Protein AF-A0AAX2EP11-F1 (afdb_monomer_lite)

Organism: NCBI:txid283686

Structure (mmCIF, N/CA/C/O backbone):
data_AF-A0AAX2EP11-F1
#
_entry.id   AF-A0AAX2EP11-F1
#
loop_
_atom_site.group_PDB
_atom_site.id
_atom_site.type_symbol
_atom_site.label_atom_id
_atom_site.label_alt_id
_atom_site.label_comp_id
_atom_site.label_asym_id
_atom_site.label_entity_id
_atom_site.label_seq_id
_atom_site.pdbx_PDB_ins_code
_atom_site.Cartn_x
_atom_site.Cartn_y
_atom_site.Cartn_z
_atom_site.occupancy
_atom_site.B_iso_or_equiv
_atom_site.auth_seq_id
_atom_site.auth_comp_id
_atom_site.auth_asym_id
_atom_site.auth_atom_id
_atom_site.pdbx_PDB_model_num
ATOM 1 N N . MET A 1 1 ? -59.972 -25.513 29.561 1.00 46.81 1 MET A N 1
ATOM 2 C CA . MET A 1 1 ? -58.838 -25.590 30.517 1.00 46.81 1 MET A CA 1
ATOM 3 C C . MET A 1 1 ? -57.502 -25.750 29.786 1.00 46.81 1 MET A C 1
ATOM 5 O O . MET A 1 1 ? -56.608 -24.961 30.046 1.00 46.81 1 MET A O 1
ATOM 9 N N . LEU A 1 2 ? -57.385 -26.674 28.819 1.00 49.28 2 LEU A N 1
ATOM 10 C CA . LEU A 1 2 ? -56.208 -26.805 27.936 1.00 49.28 2 LEU A CA 1
ATOM 11 C C . LEU A 1 2 ? -55.901 -25.549 27.092 1.00 49.28 2 LEU A C 1
ATOM 13 O O . LEU A 1 2 ? -54.733 -25.189 26.973 1.00 49.28 2 LEU A O 1
ATOM 17 N N . ASP A 1 3 ? -56.916 -24.843 26.581 1.00 51.91 3 ASP A N 1
ATOM 18 C CA . ASP A 1 3 ? -56.703 -23.613 25.793 1.00 51.91 3 ASP A CA 1
ATOM 19 C C . ASP A 1 3 ? -56.215 -22.427 26.638 1.00 51.91 3 ASP A C 1
ATOM 21 O O . ASP A 1 3 ? -55.330 -21.697 26.210 1.00 51.91 3 ASP A O 1
ATOM 25 N N . LEU A 1 4 ? -56.680 -22.314 27.889 1.00 48.66 4 LEU A N 1
ATOM 26 C CA . LEU A 1 4 ? -56.225 -21.291 28.843 1.00 48.66 4 LEU A CA 1
ATOM 27 C C . LEU A 1 4 ? -54.753 -21.501 29.255 1.00 48.66 4 LEU A C 1
ATOM 29 O O . LEU A 1 4 ? -54.005 -20.552 29.479 1.00 48.66 4 LEU A O 1
ATOM 33 N N . ILE A 1 5 ? -54.324 -22.767 29.347 1.00 53.28 5 ILE A N 1
ATOM 34 C CA . ILE A 1 5 ? -52.928 -23.143 29.615 1.00 53.28 5 ILE A CA 1
ATOM 35 C C . ILE A 1 5 ? -52.060 -22.866 28.377 1.00 53.28 5 ILE A C 1
ATOM 37 O O . ILE A 1 5 ? -50.948 -22.356 28.515 1.00 53.28 5 ILE A O 1
ATOM 41 N N . LYS A 1 6 ? -52.574 -23.130 27.166 1.00 54.91 6 LYS A N 1
ATOM 42 C CA . LYS A 1 6 ? -51.906 -22.794 25.898 1.00 54.91 6 LYS A CA 1
ATOM 43 C C . LYS A 1 6 ? -51.732 -21.285 25.718 1.00 54.91 6 LYS A C 1
ATOM 45 O O . LYS A 1 6 ? -50.615 -20.858 25.445 1.00 54.91 6 LYS A O 1
ATOM 50 N N . GLU A 1 7 ? -52.769 -20.478 25.927 1.00 60.00 7 GLU A N 1
ATOM 51 C CA . GLU A 1 7 ? -52.691 -19.011 25.829 1.00 60.00 7 GLU A CA 1
ATOM 52 C C . GLU A 1 7 ? -51.695 -18.419 26.832 1.00 60.00 7 GLU A C 1
ATOM 54 O O . GLU A 1 7 ? -50.848 -17.609 26.451 1.00 60.00 7 GLU A O 1
ATOM 59 N N . ASN A 1 8 ? -51.699 -18.901 28.079 1.00 71.00 8 ASN A N 1
ATOM 60 C CA . ASN A 1 8 ? -50.708 -18.498 29.078 1.00 71.00 8 ASN A CA 1
ATOM 61 C C . ASN A 1 8 ? -49.285 -18.933 28.697 1.00 71.00 8 ASN A C 1
ATOM 63 O O . ASN A 1 8 ? -48.340 -18.172 28.895 1.00 71.00 8 ASN A O 1
ATOM 67 N N . SER A 1 9 ? -49.109 -20.117 28.103 1.00 76.38 9 SER A N 1
ATOM 68 C CA . SER A 1 9 ? -47.791 -20.582 27.646 1.00 76.38 9 SER A CA 1
ATOM 69 C C . SER A 1 9 ? -47.242 -19.759 26.473 1.00 76.38 9 SER A C 1
ATOM 71 O O . SER A 1 9 ? -46.047 -19.456 26.436 1.00 76.38 9 SER A O 1
ATOM 73 N N . VAL A 1 10 ? -48.110 -19.330 25.549 1.00 79.19 10 VAL A N 1
ATOM 74 C CA . VAL A 1 10 ? -47.748 -18.453 24.426 1.00 79.19 10 VAL A CA 1
ATOM 75 C C . VAL A 1 10 ? -47.396 -17.058 24.941 1.00 79.19 10 VAL A C 1
ATOM 77 O O . VAL A 1 10 ? -46.357 -16.520 24.563 1.00 79.19 10 VAL A O 1
ATOM 80 N N . LEU A 1 11 ? -48.191 -16.499 25.859 1.00 82.19 11 LEU A N 1
ATOM 81 C CA . LEU A 1 11 ? -47.928 -15.196 26.474 1.00 82.19 11 LEU A CA 1
ATOM 82 C C . LEU A 1 11 ? -46.585 -15.180 27.220 1.00 82.19 11 LEU A C 1
ATOM 84 O O . LEU A 1 11 ? -45.774 -14.276 27.015 1.00 82.19 11 LEU A O 1
ATOM 88 N N . VAL A 1 12 ? -46.315 -16.205 28.036 1.00 85.94 12 VAL A N 1
ATOM 89 C CA . VAL A 1 12 ? -45.039 -16.356 28.752 1.00 85.94 12 VAL A CA 1
ATOM 90 C C . VAL A 1 12 ? -43.879 -16.457 27.763 1.00 85.94 12 VAL A C 1
ATOM 92 O O . VAL A 1 12 ? -42.882 -15.764 27.933 1.00 85.94 12 VAL A O 1
ATOM 95 N N . SER A 1 13 ? -44.028 -17.234 26.686 1.00 86.31 13 SER A N 1
ATOM 96 C CA . SER A 1 13 ? -42.990 -17.380 25.656 1.00 86.31 13 SER A CA 1
ATOM 97 C C . SER A 1 13 ? -42.673 -16.057 24.950 1.00 86.31 13 SER A C 1
ATOM 99 O O . SER A 1 13 ? -41.503 -15.726 24.751 1.00 86.31 13 SER A O 1
ATOM 101 N N . VAL A 1 14 ? -43.697 -15.266 24.611 1.00 87.31 14 VAL A N 1
ATOM 102 C CA . VAL A 1 14 ? -43.529 -13.940 23.994 1.00 87.31 14 VAL A CA 1
ATOM 103 C C . VAL A 1 14 ? -42.846 -12.970 24.960 1.00 87.31 14 VAL A C 1
ATOM 105 O O . VAL A 1 14 ? -41.905 -12.279 24.569 1.00 87.31 14 VAL A O 1
ATOM 108 N N . ILE A 1 15 ? -43.251 -12.946 26.232 1.00 89.19 15 ILE A N 1
ATOM 109 C CA . ILE A 1 15 ? -42.616 -12.106 27.258 1.00 89.19 15 ILE A CA 1
ATOM 110 C C . ILE A 1 15 ? -41.152 -12.519 27.460 1.00 89.19 15 ILE A C 1
ATOM 112 O O . ILE A 1 15 ? -40.275 -11.656 27.473 1.00 89.19 15 ILE A O 1
ATOM 116 N N . SER A 1 16 ? -40.854 -13.818 27.545 1.00 89.19 16 SER A N 1
ATOM 117 C CA . SER A 1 16 ? -39.482 -14.327 27.650 1.00 89.19 16 SER A CA 1
ATOM 118 C C . SER A 1 16 ? -38.628 -13.942 26.442 1.00 89.19 16 SER A C 1
ATOM 120 O O . SER A 1 16 ? -37.477 -13.547 26.622 1.00 89.19 16 SER A O 1
ATOM 122 N N . LEU A 1 17 ? -39.180 -13.981 25.225 1.00 92.69 17 LEU A N 1
ATOM 123 C CA . LEU A 1 17 ? -38.486 -13.529 24.017 1.00 92.69 17 LEU A CA 1
ATOM 124 C C . LEU A 1 17 ? -38.204 -12.018 24.053 1.00 92.69 17 LEU A C 1
ATOM 126 O O . LEU A 1 17 ? -37.098 -11.587 23.719 1.00 92.69 17 LEU A O 1
ATOM 130 N N . CYS A 1 18 ? -39.167 -11.209 24.499 1.00 90.56 18 CYS A N 1
ATOM 131 C CA . CYS A 1 18 ? -38.992 -9.767 24.690 1.00 90.56 18 CYS A CA 1
ATOM 132 C C . CYS A 1 18 ? -37.908 -9.455 25.736 1.00 90.56 18 CYS A C 1
ATOM 134 O O . CYS A 1 18 ? -37.051 -8.602 25.512 1.00 90.56 18 CYS A O 1
ATOM 136 N N . VAL A 1 19 ? -37.886 -10.180 26.857 1.00 91.12 19 VAL A N 1
ATOM 137 C CA . VAL A 1 19 ? -36.847 -10.027 27.887 1.00 91.12 19 VAL A CA 1
ATOM 138 C C . VAL A 1 19 ? -35.484 -10.465 27.350 1.00 91.12 19 VAL A C 1
ATOM 140 O O . VAL A 1 19 ? -34.509 -9.733 27.500 1.00 91.12 19 VAL A O 1
ATOM 143 N N . ALA A 1 20 ? -35.399 -11.608 26.666 1.00 91.31 20 ALA A N 1
ATOM 144 C CA . ALA A 1 20 ? -34.153 -12.102 26.085 1.00 91.31 20 ALA A CA 1
ATOM 145 C C . ALA A 1 20 ? -33.584 -11.141 25.030 1.00 91.31 20 ALA A C 1
ATOM 147 O O . ALA A 1 20 ? -32.383 -10.867 25.021 1.00 91.31 20 ALA A O 1
ATOM 148 N N . THR A 1 21 ? -34.437 -10.577 24.170 1.00 91.19 21 THR A N 1
ATOM 149 C CA . THR A 1 21 ? -34.022 -9.578 23.175 1.00 91.19 21 THR A CA 1
ATOM 150 C C . THR A 1 21 ? -33.556 -8.285 23.840 1.00 91.19 21 THR A C 1
ATOM 152 O O . THR A 1 21 ? -32.481 -7.790 23.495 1.00 91.19 21 THR A O 1
ATOM 155 N N . LEU A 1 22 ? -34.272 -7.770 24.846 1.00 90.81 22 LEU A N 1
ATOM 156 C CA . LEU A 1 22 ? -33.834 -6.606 25.625 1.00 90.81 22 LEU A CA 1
ATOM 157 C C . LEU A 1 22 ? -32.489 -6.858 26.318 1.00 90.81 22 LEU A C 1
ATOM 159 O O . LEU A 1 22 ? -31.561 -6.066 26.132 1.00 90.81 22 LEU A O 1
ATOM 163 N N . SER A 1 23 ? -32.334 -7.980 27.022 1.00 88.25 23 SER A N 1
ATOM 164 C CA . SER A 1 23 ? -31.076 -8.364 27.675 1.00 88.25 23 SER A CA 1
ATOM 165 C C . SER A 1 23 ? -29.930 -8.506 26.677 1.00 88.25 23 SER A C 1
ATOM 167 O O . SER A 1 23 ? -28.836 -8.012 26.935 1.00 88.25 23 SER A O 1
ATOM 169 N N . LEU A 1 24 ? -30.166 -9.086 25.496 1.00 89.56 24 LEU A N 1
ATOM 170 C CA . LEU A 1 24 ? -29.164 -9.153 24.431 1.00 89.56 24 LEU A CA 1
ATOM 171 C C . LEU A 1 24 ? -28.745 -7.749 23.970 1.00 89.56 24 LEU A C 1
ATOM 173 O O . LEU A 1 24 ? -27.555 -7.490 23.789 1.00 89.56 24 LEU A O 1
ATOM 177 N N . THR A 1 25 ? -29.695 -6.828 23.777 1.00 85.12 25 THR A N 1
ATOM 178 C CA . THR A 1 25 ? -29.362 -5.454 23.361 1.00 85.12 25 THR A CA 1
ATOM 179 C C . THR A 1 25 ? -28.597 -4.682 24.434 1.00 85.12 25 THR A C 1
ATOM 181 O O . THR A 1 25 ? -27.662 -3.952 24.097 1.00 85.12 25 THR A O 1
ATOM 184 N N . LEU A 1 26 ? -28.951 -4.855 25.710 1.00 82.94 26 LEU A N 1
ATOM 185 C CA . LEU A 1 26 ? -28.251 -4.246 26.839 1.00 82.94 26 LEU A CA 1
ATOM 186 C C . LEU A 1 26 ? -26.848 -4.833 26.987 1.00 82.94 26 LEU A C 1
ATOM 188 O O . LEU A 1 26 ? -25.890 -4.069 27.007 1.00 82.94 26 LEU A O 1
ATOM 192 N N . ASN A 1 27 ? -26.702 -6.159 26.950 1.00 80.75 27 ASN A N 1
ATOM 193 C CA . ASN A 1 27 ? -25.400 -6.825 26.995 1.00 80.75 27 ASN A CA 1
ATOM 194 C C . ASN A 1 27 ? -24.494 -6.383 25.844 1.00 80.75 27 AS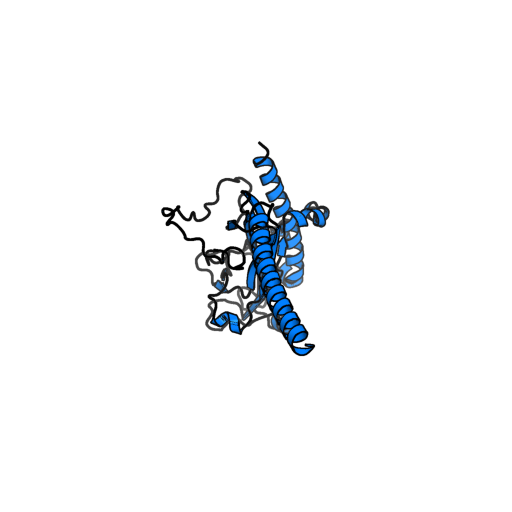N A C 1
ATOM 196 O O . ASN A 1 27 ? -23.329 -6.070 26.072 1.00 80.75 27 ASN A O 1
ATOM 200 N N . LYS A 1 28 ? -25.028 -6.260 24.621 1.00 78.69 28 LYS A N 1
ATOM 201 C CA . LYS A 1 28 ? -24.276 -5.719 23.476 1.00 78.69 28 LYS A CA 1
ATOM 202 C C . LYS A 1 28 ? -23.803 -4.285 23.726 1.00 78.69 28 LYS A C 1
ATOM 204 O O . LYS A 1 28 ? -22.668 -3.958 23.394 1.00 78.69 28 LYS A O 1
ATOM 209 N N . LYS A 1 29 ? -24.643 -3.419 24.304 1.00 76.62 29 LYS A N 1
ATOM 210 C CA . LYS A 1 29 ? -24.260 -2.033 24.633 1.00 76.62 29 LYS A CA 1
ATOM 211 C C . LYS A 1 29 ? -23.217 -1.975 25.746 1.00 76.62 29 LYS A C 1
ATOM 213 O O . LYS A 1 29 ? -22.232 -1.260 25.595 1.00 76.62 29 LYS A O 1
ATOM 218 N N . THR A 1 30 ? -23.410 -2.728 26.825 1.00 76.12 30 THR A N 1
ATOM 219 C CA . THR A 1 30 ? -22.480 -2.773 27.958 1.00 76.12 30 THR A CA 1
ATOM 220 C C . THR A 1 30 ? -21.130 -3.323 27.522 1.00 76.12 30 THR A C 1
ATOM 222 O O . THR A 1 30 ? -20.127 -2.667 27.763 1.00 76.12 30 THR A O 1
ATOM 225 N N . SER A 1 31 ? -21.109 -4.434 26.778 1.00 72.88 31 SER A N 1
ATOM 226 C CA . SER A 1 31 ? -19.890 -5.028 26.212 1.00 72.88 31 SER A CA 1
ATOM 227 C C . SER A 1 31 ? -19.117 -4.039 25.329 1.00 72.88 31 SER A C 1
ATOM 229 O O . SER A 1 31 ? -17.896 -3.917 25.443 1.00 72.88 31 SER A O 1
ATOM 231 N N . ARG A 1 32 ? -19.823 -3.255 24.502 1.00 70.75 32 ARG A N 1
ATOM 232 C CA . ARG A 1 32 ? -19.208 -2.176 23.713 1.00 70.75 32 ARG A CA 1
ATOM 233 C C . ARG A 1 32 ? -18.611 -1.089 24.599 1.00 70.75 32 ARG A C 1
ATOM 235 O O . ARG A 1 32 ? -17.474 -0.696 24.373 1.00 70.75 32 ARG A O 1
ATOM 242 N N . MET A 1 33 ? -19.335 -0.626 25.617 1.00 73.00 33 MET A N 1
ATOM 243 C CA . MET A 1 33 ? -18.806 0.397 26.523 1.00 73.00 33 MET A CA 1
ATOM 244 C C . MET A 1 33 ? -17.594 -0.100 27.311 1.00 73.00 33 MET A C 1
ATOM 246 O O . MET A 1 33 ? -16.607 0.619 27.413 1.00 73.00 33 MET A O 1
ATOM 250 N N . THR A 1 34 ? -17.630 -1.338 27.809 1.00 74.50 34 THR A N 1
ATOM 251 C CA . THR A 1 34 ? -16.492 -1.947 28.508 1.00 74.50 34 THR A CA 1
ATOM 252 C C . THR A 1 34 ? -15.291 -2.123 27.589 1.00 74.50 34 THR A C 1
ATOM 254 O O . THR A 1 34 ? -14.164 -1.958 28.044 1.00 74.50 34 THR A O 1
ATOM 257 N N . SER A 1 35 ? -15.509 -2.380 26.292 1.00 73.69 35 SER A N 1
ATOM 258 C CA . SER A 1 35 ? -14.409 -2.498 25.331 1.00 73.69 35 SER A CA 1
ATOM 259 C C . SER A 1 35 ? -13.590 -1.207 25.218 1.00 73.69 35 SER A C 1
ATOM 261 O O . SER A 1 35 ? -12.376 -1.285 25.080 1.00 73.69 35 SER A O 1
ATOM 263 N N . TYR A 1 36 ? -14.182 -0.018 25.387 1.00 72.06 36 TYR A N 1
ATOM 264 C CA . TYR A 1 36 ? -13.426 1.246 25.330 1.00 72.06 36 TYR A CA 1
ATOM 265 C C . TYR A 1 36 ? -12.415 1.431 26.463 1.00 72.06 36 TYR A C 1
ATOM 267 O O . TYR A 1 36 ? -11.493 2.229 26.320 1.00 72.06 36 TYR A O 1
ATOM 275 N N . ASN A 1 37 ? -12.576 0.689 27.560 1.00 76.12 37 ASN A N 1
ATOM 276 C CA . ASN A 1 37 ? -11.637 0.679 28.680 1.00 76.12 37 ASN A CA 1
ATOM 277 C C . ASN A 1 37 ? -10.559 -0.406 28.534 1.00 76.12 37 ASN A C 1
ATOM 279 O O . ASN A 1 37 ? -9.693 -0.528 29.395 1.00 76.12 37 ASN A O 1
ATOM 283 N N . SER A 1 38 ? -10.624 -1.213 27.473 1.00 79.88 38 SER A N 1
ATOM 284 C CA . SER A 1 38 ? -9.593 -2.189 27.132 1.00 79.88 38 SER A CA 1
ATOM 285 C C . SER A 1 38 ? -8.677 -1.645 26.042 1.00 79.88 38 SER A C 1
ATOM 287 O O . SER A 1 38 ? -9.106 -0.848 25.205 1.00 79.88 38 SER A O 1
ATOM 289 N N . ARG A 1 39 ? -7.419 -2.096 26.055 1.00 83.06 39 ARG A N 1
ATOM 290 C CA . ARG A 1 39 ? -6.442 -1.765 25.017 1.00 83.06 39 ARG A CA 1
ATOM 291 C C . ARG A 1 39 ? -6.973 -2.189 23.648 1.00 83.06 39 ARG A C 1
ATOM 293 O O . ARG A 1 39 ? -7.382 -3.336 23.481 1.00 83.06 39 ARG A O 1
ATOM 300 N N . GLY A 1 40 ? -6.952 -1.268 22.691 1.00 80.06 40 GLY A N 1
ATOM 301 C CA . GLY A 1 40 ? -7.485 -1.488 21.353 1.00 80.06 40 GLY A CA 1
ATOM 302 C C . GLY A 1 40 ? -6.755 -2.587 20.578 1.00 80.06 40 GLY A C 1
ATOM 303 O O . GLY A 1 40 ? -5.562 -2.817 20.768 1.00 80.06 40 GLY A O 1
ATOM 304 N N . ASN A 1 41 ? -7.486 -3.248 19.682 1.00 83.62 41 ASN A N 1
ATOM 305 C CA . ASN A 1 41 ? -6.959 -4.159 18.671 1.00 83.62 41 ASN A CA 1
ATOM 306 C C . ASN A 1 41 ? -7.645 -3.860 17.334 1.00 83.62 41 ASN A C 1
ATOM 308 O O . ASN A 1 41 ? -8.869 -3.703 17.290 1.00 83.62 41 ASN A O 1
ATOM 312 N N . TYR A 1 42 ? -6.874 -3.797 16.253 1.00 84.94 42 TYR A N 1
ATOM 313 C CA . TYR A 1 42 ? -7.321 -3.275 14.966 1.00 84.94 42 TYR A CA 1
ATOM 314 C C . TYR A 1 42 ? -6.907 -4.187 13.820 1.00 84.94 42 TYR A C 1
ATOM 316 O O . TYR A 1 42 ? -5.880 -4.856 13.880 1.00 84.94 42 TYR A O 1
ATOM 324 N N . ILE A 1 43 ? -7.686 -4.152 12.744 1.00 84.88 43 ILE A N 1
ATOM 325 C CA . ILE A 1 43 ? -7.277 -4.653 11.435 1.00 84.88 43 ILE A CA 1
ATOM 326 C C . ILE A 1 43 ? -7.264 -3.470 10.478 1.00 84.88 43 ILE A C 1
ATOM 328 O O . ILE A 1 43 ? -8.280 -2.790 10.319 1.00 84.88 43 ILE A O 1
ATOM 332 N N . VAL A 1 44 ? -6.127 -3.253 9.822 1.00 84.75 44 VAL A N 1
ATOM 333 C CA . VAL A 1 44 ? -5.996 -2.304 8.716 1.00 84.75 44 VAL A CA 1
ATOM 334 C C . VAL A 1 44 ? -5.904 -3.083 7.411 1.00 84.75 44 VAL A C 1
ATOM 336 O O . VAL A 1 44 ? -5.131 -4.033 7.316 1.00 84.75 44 VAL A O 1
ATOM 339 N N . TYR A 1 45 ? -6.693 -2.708 6.407 1.00 82.38 45 TYR A N 1
ATOM 340 C CA . TYR A 1 45 ? -6.666 -3.374 5.104 1.00 82.38 45 TYR A CA 1
ATOM 341 C C . TYR A 1 45 ? -7.140 -2.466 3.971 1.00 82.38 45 TYR A C 1
ATOM 343 O O . TYR A 1 45 ? -7.869 -1.495 4.182 1.00 82.38 45 TYR A O 1
ATOM 351 N N . PHE A 1 46 ? -6.753 -2.819 2.746 1.00 82.25 46 PHE A N 1
ATOM 352 C CA . PHE A 1 46 ? -7.256 -2.193 1.529 1.00 82.25 46 PHE A CA 1
ATOM 353 C C . PHE A 1 46 ? -8.450 -2.970 0.976 1.00 82.25 46 PHE A C 1
ATOM 355 O O . PHE A 1 46 ? -8.408 -4.194 0.867 1.00 82.25 46 PHE A O 1
ATOM 362 N N . SER A 1 47 ? -9.507 -2.264 0.578 1.00 81.75 47 SER A N 1
ATOM 363 C CA . SER A 1 47 ? -10.636 -2.852 -0.143 1.00 81.75 47 SER A CA 1
ATOM 364 C C . SER A 1 47 ? -10.825 -2.174 -1.496 1.00 81.75 47 SER A C 1
ATOM 366 O O . SER A 1 47 ? -10.796 -0.947 -1.606 1.00 81.75 47 SER A O 1
ATOM 368 N N . LYS A 1 48 ? -11.013 -2.970 -2.551 1.00 81.06 48 LYS A N 1
ATOM 369 C CA . LYS A 1 48 ? -11.276 -2.447 -3.894 1.00 81.06 48 LYS A CA 1
ATOM 370 C C . LYS A 1 48 ? -12.650 -1.782 -3.933 1.00 81.06 48 LYS A C 1
ATOM 372 O O . LYS A 1 48 ? -13.653 -2.353 -3.500 1.00 81.06 48 LYS A O 1
ATOM 377 N N . ILE A 1 49 ? -12.725 -0.581 -4.495 1.00 75.25 49 ILE A N 1
ATOM 378 C CA . ILE A 1 49 ? -13.983 0.148 -4.639 1.00 75.25 49 ILE A CA 1
ATOM 379 C C . ILE A 1 49 ? -14.818 -0.531 -5.730 1.00 75.25 49 ILE A C 1
ATOM 381 O O . ILE A 1 49 ? -14.494 -0.473 -6.918 1.00 75.25 49 ILE A O 1
ATOM 385 N N . SER A 1 50 ? -15.925 -1.157 -5.327 1.00 68.75 50 SER A N 1
ATOM 386 C CA . SER A 1 50 ? -16.902 -1.750 -6.250 1.00 68.75 50 SER A CA 1
ATOM 387 C C . SER A 1 50 ? -17.486 -0.699 -7.204 1.00 68.75 50 SER A C 1
ATOM 389 O O . SER A 1 50 ? -17.759 0.424 -6.771 1.00 68.75 50 SER A O 1
ATOM 391 N N . GLY A 1 51 ? -17.761 -1.078 -8.459 1.00 63.25 51 GLY A N 1
ATOM 392 C CA . GLY A 1 51 ? -18.212 -0.164 -9.520 1.00 63.25 51 GLY A CA 1
ATOM 393 C C . GLY A 1 51 ? -19.424 0.702 -9.153 1.00 63.25 51 GLY A C 1
ATOM 394 O O . GLY A 1 51 ? -19.404 1.899 -9.405 1.00 63.25 51 GLY A O 1
ATOM 395 N N . LEU A 1 52 ? -20.427 0.145 -8.465 1.00 59.62 52 LEU A N 1
ATOM 396 C CA . LEU A 1 52 ? -21.603 0.905 -8.013 1.00 59.62 52 LEU A CA 1
ATOM 397 C C . LEU A 1 52 ? -21.269 1.913 -6.900 1.00 59.62 52 LEU A C 1
ATOM 399 O O . LEU A 1 52 ? -21.779 3.028 -6.908 1.00 59.62 52 LEU A O 1
ATOM 403 N N . LYS A 1 53 ? -20.367 1.570 -5.968 1.00 56.81 53 LYS A N 1
ATOM 404 C CA . LYS A 1 53 ? -19.939 2.489 -4.893 1.00 56.81 53 LYS A CA 1
ATOM 405 C C . LYS A 1 53 ? -19.106 3.667 -5.407 1.00 56.81 53 LYS A C 1
ATOM 407 O O . LYS A 1 53 ? -19.113 4.703 -4.749 1.00 56.81 53 LYS A O 1
ATOM 412 N N . LYS A 1 54 ? -18.437 3.553 -6.565 1.00 58.22 54 LYS A N 1
ATOM 413 C CA . LYS A 1 54 ? -17.703 4.680 -7.177 1.00 58.22 54 LYS A CA 1
ATOM 414 C C . LYS A 1 54 ? -18.598 5.888 -7.459 1.00 58.22 54 LYS A C 1
ATOM 416 O O . LYS A 1 54 ? -18.125 7.008 -7.358 1.00 58.22 54 LYS A O 1
ATOM 421 N N . PHE A 1 55 ? -19.878 5.667 -7.760 1.00 51.72 55 PHE A N 1
ATOM 422 C CA . PHE A 1 55 ? -20.819 6.748 -8.068 1.00 51.72 55 PHE A CA 1
ATOM 423 C C . PHE A 1 55 ? -21.382 7.454 -6.827 1.00 51.72 55 PHE A C 1
ATOM 425 O O . PHE A 1 55 ? -21.760 8.617 -6.909 1.00 51.72 55 PHE A O 1
ATOM 432 N N . PHE A 1 56 ? -21.444 6.770 -5.679 1.00 48.25 56 PHE A N 1
ATOM 433 C CA . PHE A 1 56 ? -22.110 7.279 -4.468 1.00 48.25 56 PHE A CA 1
ATOM 434 C C . PHE A 1 56 ? -21.155 7.708 -3.357 1.00 48.25 56 PHE A C 1
ATOM 436 O O . PHE A 1 56 ? -21.588 8.247 -2.341 1.00 48.25 56 PHE A O 1
ATOM 443 N N . THR A 1 57 ? -19.860 7.452 -3.512 1.00 52.06 57 THR A N 1
ATOM 444 C CA . THR A 1 57 ? -18.853 7.900 -2.552 1.00 52.06 57 THR A CA 1
ATOM 445 C C . THR A 1 57 ? -17.812 8.714 -3.286 1.00 52.06 57 THR A C 1
ATOM 447 O O . THR A 1 57 ? -17.289 8.227 -4.285 1.00 52.06 57 THR A O 1
ATOM 450 N N . SER A 1 58 ? -17.500 9.910 -2.775 1.00 48.00 58 SER A N 1
ATOM 451 C CA . SER A 1 58 ? -16.325 10.661 -3.216 1.00 48.00 58 SER A CA 1
ATOM 452 C C . SER A 1 58 ? -15.120 9.726 -3.186 1.00 48.00 58 SER A C 1
ATOM 454 O O . SER A 1 58 ? -14.976 8.937 -2.239 1.00 48.00 58 SER A O 1
ATOM 456 N N . SER A 1 59 ? -14.335 9.758 -4.260 1.00 49.47 59 SER A N 1
ATOM 457 C CA . SER A 1 59 ? -13.169 8.912 -4.456 1.00 49.47 59 SER A CA 1
ATOM 458 C C . SER A 1 59 ? -12.279 8.911 -3.216 1.00 49.47 59 SER A C 1
ATOM 460 O O . SER A 1 59 ? -12.220 9.868 -2.438 1.00 49.47 59 SER A O 1
ATOM 462 N N . GLY A 1 60 ? -11.644 7.759 -2.999 1.00 62.34 60 GLY A N 1
ATOM 463 C CA . GLY A 1 60 ? -10.557 7.648 -2.042 1.00 62.34 60 GLY A CA 1
ATOM 464 C C . GLY A 1 60 ? -9.390 8.542 -2.452 1.00 62.34 60 GLY A C 1
ATOM 465 O O . GLY A 1 60 ? -9.477 9.347 -3.376 1.00 62.34 60 GLY A O 1
ATOM 466 N N . PHE A 1 61 ? -8.287 8.403 -1.735 1.00 71.31 61 PHE A N 1
ATOM 467 C CA . PHE A 1 61 ? -7.052 9.119 -2.016 1.00 71.31 61 PHE A CA 1
ATOM 468 C C . PHE A 1 61 ? -6.657 9.093 -3.487 1.00 71.31 61 PHE A C 1
ATOM 470 O O . PHE A 1 61 ? -6.993 8.185 -4.246 1.00 71.31 61 PHE A O 1
ATOM 477 N N . SER A 1 62 ? -5.869 10.080 -3.862 1.00 81.50 62 SER A N 1
ATOM 478 C CA . SER A 1 62 ? -5.268 10.136 -5.177 1.00 81.50 62 SER A CA 1
ATOM 479 C C . SER A 1 62 ? -3.753 10.042 -5.057 1.00 81.50 62 SER A C 1
ATOM 481 O O . SER A 1 62 ? -3.198 10.190 -3.967 1.00 81.50 62 SER A O 1
ATOM 483 N N . VAL A 1 63 ? -3.072 9.723 -6.148 1.00 86.00 63 VAL A N 1
ATOM 484 C CA . VAL A 1 63 ? -1.618 9.570 -6.164 1.00 86.00 63 VAL A CA 1
ATOM 485 C C . VAL A 1 63 ? -1.007 10.346 -7.308 1.00 86.00 63 VAL A C 1
ATOM 487 O O . VAL A 1 63 ? -1.590 10.424 -8.385 1.00 86.00 63 VAL A O 1
ATOM 490 N N . LYS A 1 64 ? 0.177 10.907 -7.083 1.00 88.75 64 LYS A N 1
ATOM 491 C CA . LYS A 1 64 ? 0.920 11.650 -8.099 1.00 88.75 64 LYS A CA 1
ATOM 492 C C . LYS A 1 64 ? 1.848 10.749 -8.884 1.00 88.75 64 LYS A C 1
ATOM 494 O O . LYS A 1 64 ? 2.600 9.982 -8.291 1.00 88.75 64 LYS A O 1
ATOM 499 N N . ILE A 1 65 ? 1.838 10.880 -10.204 1.00 89.00 65 ILE A N 1
ATOM 500 C CA . ILE A 1 65 ? 2.725 10.120 -11.093 1.00 89.00 65 ILE A CA 1
ATOM 501 C C . ILE A 1 65 ? 4.194 10.554 -10.951 1.00 89.00 65 ILE A C 1
ATOM 503 O O . ILE A 1 65 ? 5.098 9.730 -11.077 1.00 89.00 65 ILE A O 1
ATOM 507 N N . TYR A 1 66 ? 4.443 11.830 -10.682 1.00 86.31 66 TYR A N 1
ATOM 508 C CA . TYR A 1 66 ? 5.771 12.419 -10.572 1.00 86.31 66 TYR A CA 1
ATOM 509 C C . TYR A 1 66 ? 5.919 13.177 -9.253 1.00 86.31 66 TYR A C 1
ATOM 511 O O . TYR A 1 66 ? 4.952 13.723 -8.714 1.00 86.31 66 TYR A O 1
ATOM 519 N N . ASN A 1 67 ? 7.156 13.285 -8.772 1.00 80.69 67 ASN A N 1
ATOM 520 C CA . ASN A 1 67 ? 7.509 14.063 -7.587 1.00 80.69 67 ASN A CA 1
ATOM 521 C C . ASN A 1 67 ? 7.516 15.573 -7.886 1.00 80.69 67 ASN A C 1
ATOM 523 O O . ASN A 1 67 ? 8.537 16.249 -7.846 1.00 80.69 67 ASN A O 1
ATOM 527 N N . SER A 1 68 ? 6.343 16.111 -8.234 1.00 79.81 68 SER A N 1
ATOM 528 C CA . SER A 1 68 ? 6.129 17.520 -8.567 1.00 79.81 68 SER A CA 1
ATOM 529 C C . SER A 1 68 ? 4.770 18.024 -8.076 1.00 79.81 68 SER A C 1
ATOM 531 O O . SER A 1 68 ? 3.778 17.290 -8.005 1.00 79.81 68 SER A O 1
ATOM 533 N N . ALA A 1 69 ? 4.696 19.317 -7.746 1.00 74.75 69 ALA A N 1
ATOM 534 C CA . ALA A 1 69 ? 3.449 19.985 -7.379 1.00 74.75 69 ALA A CA 1
ATOM 535 C C . ALA A 1 69 ? 2.392 19.879 -8.493 1.00 74.75 69 ALA A C 1
ATOM 537 O O . ALA A 1 69 ? 1.231 19.614 -8.185 1.00 74.75 69 ALA A O 1
ATOM 538 N N . LEU A 1 70 ? 2.831 19.995 -9.750 1.00 80.50 70 LEU A N 1
ATOM 539 C CA . LEU A 1 70 ? 2.013 19.986 -10.968 1.00 80.50 70 LEU A CA 1
ATOM 540 C C . LEU A 1 70 ? 1.874 18.594 -11.602 1.00 80.50 70 LEU A C 1
ATOM 542 O O . LEU A 1 70 ? 1.455 18.487 -12.747 1.00 80.50 70 LEU A O 1
ATOM 546 N N . SER A 1 71 ? 2.272 17.535 -10.894 1.00 82.69 71 SER A N 1
ATOM 547 C CA . SER A 1 71 ? 2.139 16.176 -11.413 1.00 82.69 71 SER A CA 1
ATOM 548 C C . SER A 1 71 ? 0.683 15.826 -11.686 1.00 82.69 71 SER A C 1
ATOM 550 O O . SER A 1 71 ? -0.182 16.098 -10.852 1.00 82.69 71 SER A O 1
ATOM 552 N N . ASP A 1 72 ? 0.474 15.074 -12.763 1.00 86.19 72 ASP A N 1
ATOM 553 C CA . ASP A 1 72 ? -0.757 14.332 -12.994 1.00 86.19 72 ASP A CA 1
ATOM 554 C C . ASP A 1 72 ? -1.071 13.409 -11.823 1.00 86.19 72 ASP A C 1
ATOM 556 O O . ASP A 1 72 ? -0.176 12.909 -11.121 1.00 86.19 72 ASP A O 1
ATOM 560 N N . ILE A 1 73 ? -2.367 13.205 -11.626 1.00 86.56 73 ILE A N 1
ATOM 561 C CA . ILE A 1 73 ? -2.926 12.510 -10.482 1.00 86.56 73 ILE A CA 1
ATOM 562 C C . ILE A 1 73 ? -3.795 11.359 -10.982 1.00 86.56 73 ILE A C 1
ATOM 564 O O . ILE A 1 73 ? -4.626 11.541 -11.865 1.00 86.56 73 ILE A O 1
ATOM 568 N N . ILE A 1 74 ? -3.637 10.189 -10.369 1.00 87.44 74 ILE A N 1
ATOM 569 C CA . ILE A 1 74 ? -4.492 9.023 -10.594 1.00 87.44 74 ILE A CA 1
ATOM 570 C C . ILE A 1 74 ? -5.269 8.737 -9.312 1.00 87.44 74 ILE A C 1
ATOM 572 O O . ILE A 1 74 ? -4.700 8.673 -8.222 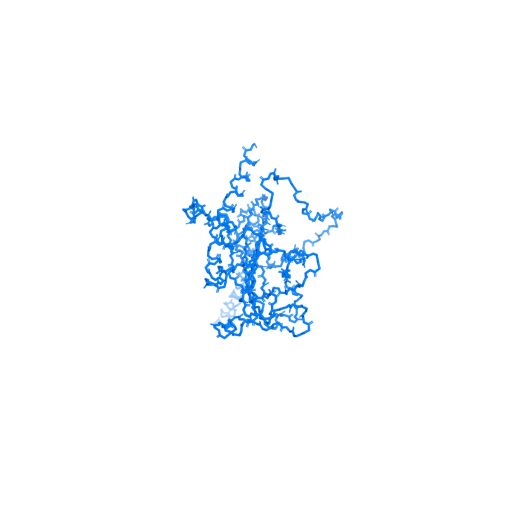1.00 87.44 74 ILE A O 1
ATOM 576 N N . GLU A 1 75 ? -6.581 8.550 -9.427 1.00 85.19 75 GLU A N 1
ATOM 577 C CA . GLU A 1 75 ? -7.404 8.143 -8.289 1.00 85.19 75 GLU A CA 1
ATOM 578 C C . GLU A 1 75 ? -7.118 6.690 -7.894 1.00 85.19 75 GLU A C 1
ATOM 580 O O . GLU A 1 75 ? -7.196 5.772 -8.722 1.00 85.19 75 GLU A O 1
ATOM 585 N N . LEU A 1 76 ? -6.839 6.466 -6.607 1.00 83.06 76 LEU A N 1
ATOM 586 C CA . LEU A 1 76 ? -6.706 5.126 -6.059 1.00 83.06 76 LEU A CA 1
ATOM 587 C C . LEU A 1 76 ? -8.078 4.447 -6.067 1.00 83.06 76 LEU A C 1
ATOM 589 O O . LEU A 1 76 ? -9.054 4.933 -5.495 1.00 83.06 76 LEU A O 1
ATOM 593 N N . ASP A 1 77 ? -8.162 3.274 -6.684 1.00 80.69 77 ASP A N 1
ATOM 594 C CA . ASP A 1 77 ? -9.401 2.495 -6.740 1.00 80.69 77 ASP A CA 1
ATOM 595 C C . ASP A 1 77 ? -9.613 1.601 -5.510 1.00 80.69 77 ASP A C 1
ATOM 597 O O . ASP A 1 77 ? -10.459 0.707 -5.539 1.00 80.69 77 ASP A O 1
ATOM 601 N N . HIS A 1 78 ? -8.866 1.854 -4.437 1.00 80.94 78 HIS A N 1
ATOM 602 C CA . HIS A 1 78 ? -8.928 1.157 -3.161 1.00 80.94 78 HIS A CA 1
ATOM 603 C C . HIS A 1 78 ? -9.233 2.137 -2.023 1.00 80.94 78 HIS A C 1
ATOM 605 O O . HIS A 1 78 ? -8.877 3.315 -2.071 1.00 80.94 78 HIS A O 1
ATOM 611 N N . LYS A 1 79 ? -9.887 1.640 -0.974 1.00 78.06 79 LYS A N 1
ATOM 612 C CA . LYS A 1 79 ? -10.090 2.344 0.296 1.00 78.06 79 LYS A CA 1
ATOM 613 C C . LYS A 1 79 ? -9.288 1.669 1.392 1.00 78.06 79 LYS A C 1
ATOM 615 O O . LYS A 1 79 ? -9.261 0.444 1.458 1.00 78.06 79 LYS A O 1
ATOM 620 N N . ILE A 1 80 ? -8.687 2.478 2.255 1.00 77.31 80 ILE A N 1
ATOM 621 C CA . ILE A 1 80 ? -8.071 2.011 3.496 1.00 77.31 80 ILE A CA 1
ATOM 622 C C . ILE A 1 80 ? -9.174 1.915 4.546 1.00 77.31 80 ILE A C 1
ATOM 624 O O . ILE A 1 80 ? -9.883 2.891 4.793 1.00 77.31 80 ILE A O 1
ATOM 628 N N . HIS A 1 81 ? -9.305 0.745 5.153 1.00 77.75 81 HIS A N 1
ATOM 629 C CA . HIS A 1 81 ? -10.208 0.479 6.261 1.00 77.75 81 HIS A CA 1
ATOM 630 C C . HIS A 1 81 ? -9.405 0.242 7.531 1.00 77.75 81 HIS A C 1
ATOM 632 O O . HIS A 1 81 ? -8.367 -0.414 7.491 1.00 77.75 81 HIS A O 1
ATOM 638 N N . ILE A 1 82 ? -9.914 0.755 8.649 1.00 78.38 82 ILE A N 1
ATOM 639 C CA . ILE A 1 82 ? -9.409 0.458 9.987 1.00 78.38 82 ILE A CA 1
ATOM 640 C C . ILE A 1 82 ? -10.597 -0.053 10.792 1.00 78.38 82 ILE A C 1
ATOM 642 O O . ILE A 1 82 ? -11.491 0.715 11.139 1.00 78.38 82 ILE A O 1
ATOM 646 N N . THR A 1 83 ? -10.623 -1.349 11.070 1.00 80.00 83 THR A N 1
ATOM 647 C CA . THR A 1 83 ? -11.726 -1.982 11.793 1.00 80.00 83 THR A CA 1
ATOM 648 C C . THR A 1 83 ? -11.262 -2.357 13.203 1.00 80.00 83 THR A C 1
ATOM 650 O O . THR A 1 83 ? -10.332 -3.157 13.338 1.00 80.00 83 THR A O 1
ATOM 653 N N . PRO A 1 84 ? -11.880 -1.813 14.269 1.00 75.88 84 PRO A N 1
ATOM 654 C CA . PRO A 1 84 ? -11.573 -2.222 15.633 1.00 75.88 84 PRO A CA 1
ATOM 655 C C . PRO A 1 84 ? -12.196 -3.593 15.934 1.00 75.88 84 PRO A C 1
ATOM 657 O O . PRO A 1 84 ? -13.408 -3.776 15.822 1.00 75.88 84 PRO A O 1
ATOM 660 N N . LEU A 1 85 ? -11.367 -4.555 16.339 1.00 77.56 85 LEU A N 1
ATOM 661 C CA . LEU A 1 85 ? -11.803 -5.855 16.862 1.00 77.56 85 LEU A CA 1
ATOM 662 C C . LEU A 1 85 ? -12.151 -5.771 18.349 1.00 77.56 85 LEU A C 1
ATOM 664 O O . LEU A 1 85 ? -13.093 -6.407 18.819 1.00 77.56 85 LEU A O 1
ATOM 668 N N . LEU A 1 86 ? -11.363 -4.991 19.085 1.00 76.75 86 LEU A N 1
ATOM 669 C CA . LEU A 1 86 ? -11.506 -4.745 20.511 1.00 76.75 86 LEU A CA 1
ATOM 670 C C . LEU A 1 86 ? -11.139 -3.286 20.779 1.00 76.75 86 LEU A C 1
ATOM 672 O O . LEU A 1 86 ? -10.266 -2.731 20.112 1.00 76.75 86 LEU A O 1
ATOM 676 N N . GLY A 1 87 ? -11.809 -2.656 21.737 1.00 70.69 87 GLY A N 1
ATOM 677 C CA . GLY A 1 87 ? -11.668 -1.221 21.944 1.00 70.69 87 GLY A CA 1
ATOM 678 C C . GLY A 1 87 ? -12.300 -0.385 20.840 1.00 70.69 87 GLY A C 1
ATOM 679 O O . GLY A 1 87 ? -12.990 -0.874 19.947 1.00 70.69 87 GLY A O 1
ATOM 680 N N . GLY A 1 88 ? -12.111 0.924 20.951 1.00 73.56 88 GLY A N 1
ATOM 681 C CA . GLY A 1 88 ? -12.585 1.891 19.972 1.00 73.56 88 GLY A CA 1
ATOM 682 C C . GLY A 1 88 ? -11.457 2.798 19.543 1.00 73.56 88 GLY A C 1
ATOM 683 O O . GLY A 1 88 ? -10.581 3.121 20.343 1.00 73.56 88 GLY A O 1
ATOM 684 N N . ILE A 1 89 ? -11.520 3.246 18.297 1.00 75.94 89 ILE A N 1
ATOM 685 C CA . ILE A 1 89 ? -10.566 4.202 17.750 1.00 75.94 89 ILE A CA 1
ATOM 686 C C . ILE A 1 89 ? -11.009 5.595 18.187 1.00 75.94 89 ILE A C 1
ATOM 688 O O . ILE A 1 89 ? -12.052 6.094 17.762 1.00 75.94 89 ILE A O 1
ATOM 692 N N . ARG A 1 90 ? -10.213 6.228 19.046 1.00 75.19 90 ARG A N 1
ATOM 693 C CA . ARG A 1 90 ? -10.395 7.628 19.434 1.00 75.19 90 ARG A CA 1
ATOM 694 C C . ARG A 1 90 ? -9.915 8.560 18.324 1.00 75.19 90 ARG A C 1
ATOM 696 O O . ARG A 1 90 ? -10.529 9.600 18.093 1.00 75.19 90 ARG A O 1
ATOM 703 N N . ARG A 1 91 ? -8.800 8.217 17.675 1.00 74.75 91 ARG A N 1
ATOM 704 C 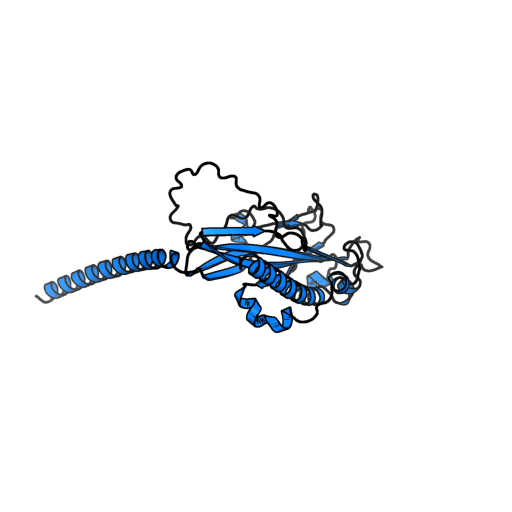CA . ARG A 1 91 ? -8.186 8.994 16.592 1.00 74.75 91 ARG A CA 1
ATOM 705 C C . ARG A 1 91 ? -7.431 8.066 15.647 1.00 74.75 91 ARG A C 1
ATOM 707 O O . ARG A 1 91 ? -6.758 7.157 16.114 1.00 74.75 91 ARG A O 1
ATOM 714 N N . ALA A 1 92 ? -7.493 8.350 14.351 1.00 76.06 92 ALA A N 1
ATOM 715 C CA . ALA A 1 92 ? -6.583 7.786 13.363 1.00 76.06 92 ALA A CA 1
ATOM 716 C C . ALA A 1 92 ? -6.059 8.903 12.449 1.00 76.06 92 ALA A C 1
ATOM 718 O O . ALA A 1 92 ? -6.838 9.775 12.055 1.00 76.06 92 ALA A O 1
ATOM 719 N N . GLN A 1 93 ? -4.764 8.900 12.133 1.00 76.31 93 GLN A N 1
ATOM 720 C CA . GLN A 1 93 ? -4.151 9.875 11.225 1.00 76.31 93 GLN A CA 1
ATOM 721 C C . GLN A 1 93 ? -3.084 9.240 10.333 1.00 76.31 93 GLN A C 1
ATOM 723 O O . GLN A 1 93 ? -2.299 8.423 10.804 1.00 76.31 93 GLN A O 1
ATOM 728 N N . ILE A 1 94 ? -3.057 9.642 9.058 1.00 77.19 94 ILE A N 1
ATOM 729 C CA . ILE A 1 94 ? -1.982 9.290 8.124 1.00 77.19 94 ILE A CA 1
ATOM 730 C C . ILE A 1 94 ? -0.921 10.382 8.139 1.00 77.19 94 ILE A C 1
ATOM 732 O O . ILE A 1 94 ? -1.249 11.570 8.137 1.00 77.19 94 ILE A O 1
ATOM 736 N N . PHE A 1 95 ? 0.340 9.973 8.113 1.00 74.62 95 PHE A N 1
ATOM 737 C CA . PHE A 1 95 ? 1.470 10.868 7.937 1.00 74.62 95 PHE A CA 1
ATOM 738 C C . PHE A 1 95 ? 2.568 10.206 7.104 1.00 74.62 95 PHE A C 1
ATOM 740 O O . PHE A 1 95 ? 2.707 8.982 7.072 1.00 74.62 95 PHE A O 1
ATOM 747 N N . ASP A 1 96 ? 3.347 11.045 6.433 1.00 68.44 96 ASP A N 1
ATOM 748 C CA . ASP A 1 96 ? 4.555 10.645 5.721 1.00 68.44 96 ASP A CA 1
ATOM 749 C C . ASP A 1 96 ? 5.766 10.726 6.667 1.00 68.44 96 ASP A C 1
ATOM 751 O O . ASP A 1 96 ? 5.799 11.574 7.566 1.00 68.44 96 ASP A O 1
ATOM 755 N N . GLY A 1 97 ? 6.749 9.839 6.515 1.00 62.50 97 GLY A N 1
ATOM 756 C CA . GLY A 1 97 ? 7.822 9.730 7.497 1.00 62.50 97 GLY A CA 1
ATOM 757 C C . GLY A 1 97 ? 9.034 8.866 7.166 1.00 62.50 97 GLY A C 1
ATOM 758 O O . GLY A 1 97 ? 9.516 8.209 8.081 1.00 62.50 97 GLY A O 1
ATOM 759 N N . LEU A 1 98 ? 9.574 8.852 5.944 1.00 52.56 98 LEU A N 1
ATOM 760 C CA . LEU A 1 98 ? 10.855 8.148 5.706 1.00 52.56 98 LEU A CA 1
ATOM 761 C C . LEU A 1 98 ? 12.070 9.034 5.415 1.00 52.56 98 LEU A C 1
ATOM 763 O O . LEU A 1 98 ? 13.194 8.553 5.533 1.00 52.56 98 LEU A O 1
ATOM 767 N N . GLU A 1 99 ? 11.901 10.331 5.154 1.00 49.06 99 GLU A N 1
ATOM 768 C CA . GLU A 1 99 ? 13.036 11.154 4.700 1.00 49.06 99 GLU A CA 1
ATOM 769 C C . GLU A 1 99 ? 13.876 11.804 5.813 1.00 49.06 99 GLU A C 1
ATOM 771 O O . GLU A 1 99 ? 15.025 12.174 5.582 1.00 49.06 99 GLU A O 1
ATOM 776 N N . ASN A 1 100 ? 13.388 11.894 7.055 1.00 46.31 100 ASN A N 1
ATOM 777 C CA . ASN A 1 100 ? 14.143 12.543 8.133 1.00 46.31 100 ASN A CA 1
ATOM 778 C C . ASN A 1 100 ? 14.826 11.533 9.063 1.00 46.31 100 ASN A C 1
ATOM 780 O O . ASN A 1 100 ? 14.326 11.202 10.137 1.00 46.31 100 ASN A O 1
ATOM 784 N N . ARG A 1 101 ? 16.047 11.109 8.705 1.00 43.28 101 ARG A N 1
ATOM 785 C CA . ARG A 1 101 ? 16.931 10.355 9.623 1.00 43.28 101 ARG A CA 1
ATOM 786 C C . ARG A 1 101 ? 17.258 11.127 10.906 1.00 43.28 101 ARG A C 1
ATOM 788 O O . ARG A 1 101 ? 17.560 10.486 11.916 1.00 43.28 101 ARG A O 1
ATOM 795 N N . ASN A 1 102 ? 17.162 12.461 10.856 1.00 38.47 102 ASN A N 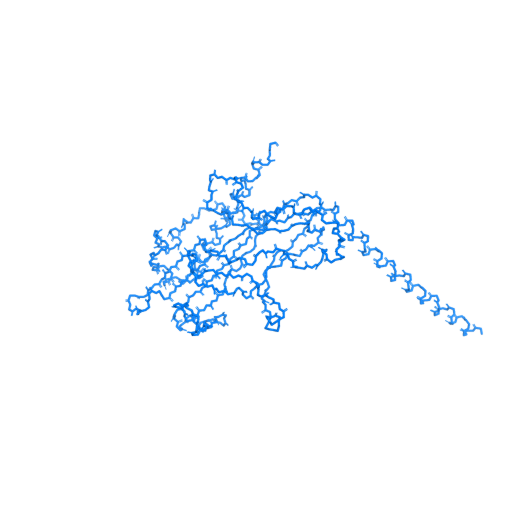1
ATOM 796 C CA . ASN A 1 102 ? 17.735 13.363 11.851 1.00 38.47 102 ASN A CA 1
ATOM 797 C C . ASN A 1 102 ? 16.729 14.101 12.741 1.00 38.47 102 ASN A C 1
ATOM 799 O O . ASN A 1 102 ? 17.175 14.767 13.661 1.00 38.47 102 ASN A O 1
ATOM 803 N N . ASN A 1 103 ? 15.412 13.976 12.548 1.00 39.22 103 ASN A N 1
ATOM 804 C CA . ASN A 1 103 ? 14.446 14.629 13.438 1.00 39.22 103 ASN A CA 1
ATOM 805 C C . ASN A 1 103 ? 13.167 13.795 13.601 1.00 39.22 103 ASN A C 1
ATOM 807 O O . ASN A 1 103 ? 12.315 13.785 12.719 1.00 39.22 103 ASN A O 1
ATOM 811 N N . LEU A 1 104 ? 12.964 13.221 14.793 1.00 39.66 104 LEU A N 1
ATOM 812 C CA . LEU A 1 104 ? 11.631 12.899 15.344 1.00 39.66 104 LEU A CA 1
ATOM 813 C C . LEU A 1 104 ? 10.921 14.179 15.845 1.00 39.66 104 LEU A C 1
ATOM 815 O O . LEU A 1 104 ? 10.157 14.173 16.805 1.00 39.66 104 LEU A O 1
ATOM 819 N N . GLY A 1 105 ? 11.220 15.314 15.213 1.00 35.88 105 GLY A N 1
ATOM 820 C CA . GLY A 1 105 ? 10.629 16.610 15.493 1.00 35.88 105 GLY A CA 1
ATOM 821 C C . GLY A 1 105 ? 9.497 16.845 14.513 1.00 35.88 105 GLY A C 1
ATOM 822 O O . GLY A 1 105 ? 9.754 17.003 13.326 1.00 35.88 105 GLY A O 1
ATOM 823 N N . ILE A 1 106 ? 8.270 16.815 15.040 1.00 36.34 106 ILE A N 1
ATOM 824 C CA . ILE A 1 106 ? 6.983 17.211 14.450 1.00 36.34 106 ILE A CA 1
ATOM 825 C C . ILE A 1 106 ? 7.125 17.697 12.996 1.00 36.34 106 ILE A C 1
ATOM 827 O O . ILE A 1 106 ? 7.163 18.901 12.727 1.00 36.34 106 ILE A O 1
ATOM 831 N N . SER A 1 107 ? 7.142 16.757 12.040 1.00 36.38 107 SER A N 1
ATOM 832 C CA . SER A 1 107 ? 6.590 17.071 10.723 1.00 36.38 107 SER A CA 1
ATOM 833 C C . SER A 1 107 ? 5.203 17.611 11.024 1.00 36.38 107 SER A C 1
ATOM 835 O O . SER A 1 107 ? 4.448 16.956 11.749 1.00 36.38 107 SER A O 1
ATOM 837 N N . LYS A 1 108 ? 4.929 18.856 10.621 1.00 31.81 108 LYS A N 1
ATOM 838 C CA . LYS A 1 108 ? 3.640 19.503 10.851 1.00 31.81 108 LYS A CA 1
ATOM 839 C C . LYS A 1 108 ? 2.573 18.615 10.217 1.00 31.81 108 LYS A C 1
ATOM 841 O O . LYS A 1 108 ? 2.217 18.793 9.057 1.00 31.81 108 LYS A O 1
ATOM 846 N N . THR A 1 109 ? 2.027 17.690 11.003 1.00 37.09 109 THR A N 1
ATOM 847 C CA . THR A 1 109 ? 0.660 17.235 10.836 1.00 37.09 109 THR A CA 1
ATOM 848 C C . THR A 1 109 ? -0.135 18.515 10.692 1.00 37.09 109 THR A C 1
ATOM 850 O O . THR A 1 109 ? 0.023 19.440 11.496 1.00 37.09 109 THR A O 1
ATOM 853 N N . ILE A 1 110 ? -0.884 18.633 9.596 1.00 32.25 110 ILE A N 1
ATOM 854 C CA . ILE A 1 110 ? -1.826 19.728 9.402 1.00 32.25 110 ILE A CA 1
ATOM 855 C C . ILE A 1 110 ? -2.696 19.715 10.649 1.00 32.25 110 ILE A C 1
ATOM 857 O O . ILE A 1 110 ? -3.552 18.854 10.827 1.00 32.25 110 ILE A O 1
ATOM 861 N N . TYR A 1 111 ? -2.374 20.607 11.575 1.00 27.38 111 TYR A N 1
ATOM 862 C CA . TYR A 1 111 ? -3.010 20.682 12.865 1.00 27.38 111 TYR A CA 1
ATOM 863 C C . TYR A 1 111 ? -4.442 21.117 12.550 1.00 27.38 111 TYR A C 1
ATOM 865 O O . TYR A 1 111 ? -4.614 22.218 12.010 1.00 27.38 111 TYR A O 1
ATOM 873 N N . PRO A 1 112 ? -5.497 20.339 12.855 1.00 36.16 112 PRO A N 1
ATOM 874 C CA . PRO A 1 112 ? -6.782 20.968 13.026 1.00 36.16 112 PRO A CA 1
ATOM 875 C C . PRO A 1 112 ? -6.609 21.773 14.308 1.00 36.16 112 PRO A C 1
ATOM 877 O O . PRO A 1 112 ? -6.761 21.248 15.409 1.00 36.16 112 PRO A O 1
ATOM 880 N N . ALA A 1 113 ? -6.200 23.038 14.166 1.00 32.53 113 ALA A N 1
ATOM 881 C CA . ALA A 1 113 ? -6.285 24.018 15.235 1.00 32.53 113 ALA A CA 1
ATOM 882 C C . ALA A 1 113 ? -7.630 23.791 15.899 1.00 32.53 113 ALA A C 1
ATOM 884 O O . ALA A 1 113 ? -8.654 23.859 15.215 1.00 32.53 113 ALA A O 1
ATOM 885 N N . PHE A 1 114 ? -7.586 23.404 17.179 1.00 38.78 114 PHE A N 1
ATOM 886 C CA . PHE A 1 114 ? -8.733 23.170 18.041 1.00 38.78 114 PHE A CA 1
ATOM 887 C C . PHE A 1 114 ? -9.668 24.378 17.913 1.00 38.78 114 PHE A C 1
ATOM 889 O O . PHE A 1 114 ? -9.591 25.347 18.668 1.00 38.78 114 PHE A O 1
ATOM 896 N N . LYS A 1 115 ? -10.564 24.357 16.924 1.00 35.50 115 LYS A N 1
ATOM 897 C CA . LYS A 1 115 ? -11.691 25.271 16.871 1.00 35.50 115 LYS A CA 1
ATOM 898 C C . LYS A 1 115 ? -12.523 24.849 18.061 1.00 35.50 115 LYS A C 1
ATOM 900 O O . LYS A 1 115 ? -12.989 23.712 18.079 1.00 35.50 115 LYS A O 1
ATOM 905 N N . ARG A 1 116 ? -12.583 25.744 19.061 1.00 34.16 116 ARG A N 1
ATOM 906 C CA . ARG A 1 116 ? -13.360 25.660 20.308 1.00 34.16 116 ARG A CA 1
ATOM 907 C C . ARG A 1 116 ? -14.337 24.505 20.247 1.00 34.16 116 ARG A C 1
ATOM 909 O O . ARG A 1 116 ? -15.252 24.569 19.426 1.00 34.16 116 ARG A O 1
ATOM 916 N N . ALA A 1 117 ? -14.123 23.495 21.088 1.00 38.88 117 ALA A N 1
ATOM 917 C CA . ALA A 1 117 ? -15.010 22.356 21.222 1.00 38.88 117 ALA A CA 1
ATOM 918 C C . ALA A 1 117 ? -16.458 22.857 21.305 1.00 38.88 117 ALA A C 1
ATOM 920 O O . ALA A 1 117 ? -16.957 23.227 22.369 1.00 38.88 117 ALA A O 1
ATOM 921 N N . ARG A 1 118 ? -17.158 22.881 20.160 1.00 36.56 118 ARG A N 1
ATOM 922 C CA . ARG A 1 118 ? -18.611 22.804 20.169 1.00 36.56 118 ARG A CA 1
ATOM 923 C C . ARG A 1 118 ? -18.884 21.569 21.010 1.00 36.56 118 ARG A C 1
ATOM 925 O O . ARG A 1 118 ? -18.154 20.589 20.880 1.00 36.56 118 ARG A O 1
ATOM 932 N N . LYS A 1 119 ? -19.872 21.607 21.903 1.00 36.88 119 LYS A N 1
ATOM 933 C CA . LYS A 1 119 ? -20.357 20.384 22.545 1.00 36.88 119 LYS A CA 1
ATOM 934 C C . LYS A 1 119 ? -20.811 19.455 21.418 1.00 36.88 119 LYS A C 1
ATOM 936 O O . LYS A 1 119 ? -21.941 19.550 20.947 1.00 36.88 119 LYS A O 1
ATOM 941 N N . ILE A 1 120 ? -19.890 18.636 20.913 1.00 37.94 120 ILE A N 1
ATOM 942 C CA . ILE A 1 120 ? -20.152 17.617 19.918 1.00 37.94 120 ILE A CA 1
ATOM 943 C C . ILE A 1 120 ? -20.995 16.627 20.701 1.00 37.94 120 ILE A C 1
ATOM 945 O O . ILE A 1 120 ? -20.486 15.891 21.543 1.00 37.94 120 ILE A O 1
ATOM 949 N N . LYS A 1 121 ? -22.315 16.658 20.490 1.00 30.98 121 LYS A N 1
ATOM 950 C CA . LYS A 1 121 ? -23.129 15.482 20.780 1.00 30.98 121 LYS A CA 1
ATOM 951 C C . LYS A 1 121 ? -22.459 14.365 20.006 1.00 30.98 121 LYS A C 1
ATOM 953 O O . LYS A 1 121 ? -22.506 14.407 18.782 1.00 30.98 121 LYS A O 1
ATOM 958 N N . PHE A 1 122 ? -21.798 13.444 20.706 1.00 35.72 122 PHE A N 1
ATOM 959 C CA . PHE A 1 122 ? -21.190 12.278 20.088 1.00 35.72 122 PHE A CA 1
ATOM 960 C C . PHE A 1 122 ? -22.270 11.607 19.221 1.00 35.72 122 PHE A C 1
ATOM 962 O O . PHE A 1 122 ? -23.256 11.094 19.761 1.00 35.72 122 PHE A O 1
ATOM 969 N N . PRO A 1 123 ? -22.163 11.657 17.881 1.00 39.41 123 PRO A N 1
ATOM 970 C CA . PRO A 1 123 ? -22.942 10.802 17.012 1.00 39.41 123 PRO A CA 1
ATOM 971 C C . PRO A 1 123 ? -22.738 9.373 17.501 1.00 39.41 123 PRO A C 1
ATOM 973 O O . PRO A 1 123 ? -21.605 8.923 17.670 1.00 39.41 123 PRO A O 1
ATOM 976 N N . ARG A 1 124 ? -23.834 8.637 17.698 1.00 39.59 124 ARG A N 1
ATOM 977 C CA . ARG A 1 124 ? -23.848 7.219 18.108 1.00 39.59 124 ARG A CA 1
ATOM 978 C C . ARG A 1 124 ? -23.072 6.272 17.163 1.00 39.59 124 ARG A C 1
ATOM 980 O O . ARG A 1 124 ? -23.123 5.064 17.359 1.00 39.59 124 ARG A O 1
ATOM 987 N N . ARG A 1 125 ? -22.420 6.801 16.123 1.00 42.53 125 ARG A N 1
ATOM 988 C CA . ARG A 1 125 ? -21.865 6.080 14.974 1.00 42.53 125 ARG A CA 1
ATOM 989 C C . ARG A 1 125 ? -20.336 5.937 14.969 1.00 42.53 125 ARG A C 1
ATOM 991 O O . ARG A 1 125 ? -19.834 5.063 14.281 1.00 42.53 125 ARG A O 1
ATOM 998 N N . TYR A 1 126 ? -19.590 6.682 15.793 1.00 43.94 126 TYR A N 1
ATOM 999 C CA . TYR A 1 126 ? -18.112 6.653 15.755 1.00 43.94 126 TYR A CA 1
ATOM 1000 C C . TYR A 1 126 ? -17.454 5.341 16.213 1.00 43.94 126 TYR A C 1
ATOM 1002 O O . TYR A 1 126 ? -16.250 5.173 16.074 1.00 43.94 126 TYR A O 1
ATOM 1010 N N . ALA A 1 127 ? -18.231 4.396 16.739 1.00 42.50 127 ALA A N 1
ATOM 1011 C CA . ALA A 1 127 ? -17.729 3.098 17.170 1.00 42.50 127 ALA A CA 1
ATOM 1012 C C . ALA A 1 127 ? -17.472 2.108 16.020 1.00 42.50 127 ALA A C 1
ATOM 1014 O O . ALA A 1 127 ? -16.725 1.153 16.209 1.00 42.50 127 ALA A O 1
ATOM 1015 N N . HIS A 1 128 ? -18.162 2.285 14.886 1.00 40.62 128 HIS A N 1
ATOM 1016 C CA . HIS A 1 128 ? -18.301 1.253 13.849 1.00 40.62 128 HIS A CA 1
ATOM 1017 C C . HIS A 1 128 ? -18.335 1.795 12.416 1.00 40.62 128 HIS A C 1
ATOM 1019 O O . HIS A 1 128 ? -18.482 1.005 11.488 1.00 40.62 128 HIS A O 1
ATOM 1025 N N . ASP A 1 129 ? -18.243 3.110 12.216 1.00 40.84 129 ASP A N 1
ATOM 1026 C CA . ASP A 1 129 ? -18.104 3.639 10.865 1.00 40.84 129 ASP A CA 1
ATOM 1027 C C . ASP A 1 129 ? -16.636 3.488 10.446 1.00 40.84 129 ASP A C 1
ATOM 1029 O O . ASP A 1 129 ? -15.762 4.165 10.982 1.00 40.84 129 ASP A O 1
ATOM 1033 N N . ASP A 1 130 ? -16.384 2.618 9.460 1.00 45.97 130 ASP A N 1
ATOM 1034 C CA . ASP A 1 130 ? -15.084 2.357 8.813 1.00 45.97 130 ASP A CA 1
ATOM 1035 C C . ASP A 1 130 ? -14.456 3.597 8.124 1.00 45.97 130 ASP A C 1
ATOM 1037 O O . ASP A 1 130 ? -13.516 3.474 7.335 1.00 45.97 130 ASP A O 1
ATOM 1041 N N . LEU A 1 131 ? -15.005 4.795 8.341 1.00 44.88 131 LEU A N 1
ATOM 1042 C CA . LEU A 1 131 ? -14.616 6.034 7.680 1.00 44.88 131 LEU A CA 1
ATOM 1043 C C . LEU A 1 131 ? -13.856 6.934 8.650 1.00 44.88 131 LEU A C 1
ATOM 1045 O O . LEU A 1 131 ? -14.447 7.630 9.478 1.00 44.88 131 LEU A O 1
ATOM 1049 N N . TYR A 1 132 ? -12.536 6.963 8.482 1.00 50.62 132 TYR A N 1
ATOM 1050 C CA . TYR A 1 132 ? -11.668 7.894 9.189 1.00 50.62 132 TYR A CA 1
ATOM 1051 C C . TYR A 1 132 ? -11.280 9.088 8.322 1.00 50.62 132 TYR A C 1
ATOM 1053 O O . TYR A 1 132 ? -11.176 9.021 7.097 1.00 50.62 132 TYR A O 1
ATOM 1061 N N . SER A 1 133 ? -11.137 10.209 9.026 1.00 42.22 133 SER A N 1
ATOM 1062 C CA . SER A 1 133 ? -10.837 11.556 8.561 1.00 42.22 133 SER A CA 1
ATOM 1063 C C . SER A 1 133 ? -9.438 11.638 7.974 1.00 42.22 133 SER A C 1
ATOM 1065 O O . SER A 1 133 ? -8.504 12.125 8.610 1.00 42.22 133 SER A O 1
ATOM 1067 N N . PHE A 1 134 ? -9.290 11.163 6.752 1.00 51.72 134 PHE A N 1
ATOM 1068 C CA . PHE A 1 134 ? -8.113 11.460 5.972 1.00 51.72 134 PHE A CA 1
ATOM 1069 C C . PHE A 1 134 ? -8.411 12.666 5.096 1.00 51.72 134 PHE A C 1
ATOM 1071 O O . PHE A 1 134 ? -9.416 12.702 4.383 1.00 51.72 134 PHE A O 1
ATOM 1078 N N . HIS A 1 135 ? -7.559 13.685 5.176 1.00 47.88 135 HIS A N 1
ATOM 1079 C CA . HIS A 1 135 ? -7.569 14.715 4.152 1.00 47.88 135 HIS A CA 1
ATOM 1080 C C . HIS A 1 135 ? -7.282 14.035 2.810 1.00 47.88 135 HIS A C 1
ATOM 1082 O O . HIS A 1 135 ? -6.359 13.232 2.705 1.00 47.88 135 HIS A O 1
ATOM 1088 N N . SER A 1 136 ? -8.089 14.337 1.794 1.00 56.59 136 SER A N 1
ATOM 1089 C CA . SER A 1 136 ? -8.022 13.736 0.456 1.00 56.59 136 SER A CA 1
ATOM 1090 C C . SER A 1 136 ? -6.808 14.210 -0.360 1.00 56.59 136 SER A C 1
ATOM 1092 O O . SER A 1 136 ? -6.885 14.316 -1.583 1.00 56.59 136 SER A O 1
ATOM 1094 N N . SER A 1 137 ? -5.707 14.576 0.301 1.00 66.31 137 SER A N 1
ATOM 1095 C CA . SER A 1 137 ? -4.503 15.046 -0.371 1.00 66.31 137 SER A CA 1
ATOM 1096 C C . SER A 1 137 ? -3.875 13.914 -1.187 1.00 66.31 137 SER A C 1
ATOM 1098 O O . SER A 1 137 ? -3.840 12.779 -0.702 1.00 66.31 137 SER A O 1
ATOM 1100 N N . PRO A 1 138 ? -3.351 14.207 -2.388 1.00 74.00 138 PRO A N 1
ATOM 1101 C CA . PRO A 1 138 ? -2.635 13.215 -3.174 1.00 74.00 138 PRO A CA 1
ATOM 1102 C C . PRO A 1 138 ? -1.366 12.721 -2.465 1.00 74.00 138 PRO A C 1
ATOM 1104 O O . PRO A 1 138 ? -0.645 13.528 -1.874 1.00 74.00 138 PRO A O 1
ATOM 1107 N N . PHE A 1 139 ? -1.057 11.428 -2.573 1.00 79.31 139 PHE A N 1
ATOM 1108 C CA . PHE A 1 139 ? 0.215 10.862 -2.118 1.00 79.31 139 PHE A CA 1
ATOM 1109 C C . PHE A 1 139 ? 1.337 11.105 -3.133 1.00 79.31 139 PHE A C 1
ATOM 1111 O O . PHE A 1 139 ? 1.117 11.040 -4.347 1.00 79.31 139 PHE A O 1
ATOM 1118 N N . PHE A 1 140 ? 2.545 11.343 -2.624 1.00 83.12 140 PHE A N 1
ATOM 1119 C CA . PHE A 1 140 ? 3.780 11.409 -3.406 1.00 83.12 140 PHE A CA 1
ATOM 1120 C C . PHE A 1 140 ? 4.523 10.077 -3.354 1.00 83.12 140 PHE A C 1
ATOM 1122 O O . PHE A 1 140 ? 4.413 9.338 -2.374 1.00 83.12 140 PHE A O 1
ATOM 1129 N N . ALA A 1 141 ? 5.245 9.763 -4.427 1.00 84.75 141 ALA A N 1
ATOM 1130 C CA . ALA A 1 141 ? 6.005 8.529 -4.498 1.00 84.75 141 ALA A CA 1
ATOM 1131 C C . ALA A 1 141 ? 7.285 8.677 -3.672 1.00 84.75 141 ALA A C 1
ATOM 1133 O O . ALA A 1 141 ? 8.049 9.619 -3.870 1.00 84.75 141 ALA A O 1
ATOM 1134 N N . TRP A 1 142 ? 7.550 7.721 -2.788 1.00 87.25 142 TRP A N 1
ATOM 1135 C CA . TRP A 1 142 ? 8.815 7.692 -2.046 1.00 87.25 142 TRP A CA 1
ATOM 1136 C C . TRP A 1 142 ? 9.984 7.190 -2.884 1.00 87.25 142 TRP A C 1
ATOM 1138 O O . TRP A 1 142 ? 11.147 7.487 -2.635 1.00 87.25 142 TRP A O 1
ATOM 1148 N N . PHE A 1 143 ? 9.654 6.357 -3.861 1.00 91.31 143 PHE A N 1
ATOM 1149 C CA . PHE A 1 143 ? 10.587 5.696 -4.736 1.00 91.31 143 PHE A CA 1
ATOM 1150 C C . PHE A 1 143 ? 9.930 5.648 -6.093 1.00 91.31 143 PHE A C 1
ATOM 1152 O O . PHE A 1 143 ? 8.793 5.181 -6.229 1.00 91.31 143 PHE A O 1
ATOM 1159 N N . SER A 1 144 ? 10.665 6.092 -7.103 1.00 93.50 144 SER A N 1
ATOM 1160 C CA . SER A 1 144 ? 10.313 5.771 -8.466 1.00 93.50 144 SER A CA 1
ATOM 1161 C C . SER A 1 144 ? 11.489 5.215 -9.250 1.00 93.50 144 SER A C 1
ATOM 1163 O O . SER A 1 144 ? 12.662 5.470 -8.953 1.00 93.50 144 SER A O 1
ATOM 1165 N N . ALA A 1 145 ? 11.135 4.400 -10.235 1.00 95.00 145 ALA A N 1
ATOM 1166 C CA . ALA A 1 145 ? 12.018 3.884 -11.260 1.00 95.00 145 ALA A CA 1
ATOM 1167 C C . ALA A 1 145 ? 11.323 4.090 -12.605 1.00 95.00 145 ALA A C 1
ATOM 1169 O O . ALA A 1 145 ? 10.151 3.740 -12.761 1.00 95.00 145 ALA A O 1
ATOM 1170 N N . SER A 1 146 ? 12.035 4.663 -13.569 1.00 94.38 146 SER A N 1
ATOM 1171 C CA . SER A 1 146 ? 11.547 4.858 -14.936 1.00 94.38 146 SER A CA 1
ATOM 1172 C C . SER A 1 146 ? 12.413 4.023 -15.867 1.00 94.38 146 SER A C 1
ATOM 1174 O O . SER A 1 146 ? 13.613 3.960 -15.666 1.00 94.38 146 SER A O 1
ATOM 1176 N N . GLY A 1 147 ? 11.838 3.350 -16.853 1.00 92.88 147 GLY A N 1
ATOM 1177 C CA . GLY A 1 147 ? 12.554 2.485 -17.784 1.00 92.88 147 GLY A CA 1
ATOM 1178 C C . GLY A 1 147 ? 12.139 2.780 -19.218 1.00 92.88 147 GLY A C 1
ATOM 1179 O O . GLY A 1 147 ? 10.977 3.105 -19.485 1.00 92.88 147 GLY A O 1
ATOM 1180 N N . LYS A 1 148 ? 13.089 2.669 -20.146 1.00 92.56 148 LYS A N 1
ATOM 1181 C CA . LYS A 1 148 ? 12.900 2.988 -21.563 1.00 92.56 148 LYS A CA 1
ATOM 1182 C C . LYS A 1 148 ? 13.649 1.988 -22.446 1.00 92.56 148 LYS A C 1
ATOM 1184 O O . LYS A 1 148 ? 14.810 1.696 -22.185 1.00 92.56 148 LYS A O 1
ATOM 1189 N N . HIS A 1 149 ? 13.028 1.513 -23.525 1.00 87.12 149 HIS A N 1
ATOM 1190 C CA . HIS A 1 149 ? 13.743 0.834 -24.605 1.00 87.12 149 HIS A CA 1
ATOM 1191 C C . HIS A 1 149 ? 14.437 1.851 -25.512 1.00 87.12 149 HIS A C 1
ATOM 1193 O O . HIS A 1 149 ? 13.839 2.850 -25.912 1.00 87.12 149 HIS A O 1
ATOM 1199 N N . ALA A 1 150 ? 15.666 1.548 -25.932 1.00 80.38 150 ALA A N 1
ATOM 1200 C CA . ALA A 1 150 ? 16.448 2.411 -26.821 1.00 80.38 150 ALA A CA 1
ATOM 1201 C C . ALA A 1 150 ? 15.704 2.803 -28.118 1.00 80.38 150 ALA A C 1
ATOM 1203 O O . ALA A 1 150 ? 15.865 3.917 -28.603 1.00 80.38 150 ALA A O 1
ATOM 1204 N N . ALA A 1 151 ? 14.856 1.912 -28.645 1.00 78.69 151 ALA A N 1
ATOM 1205 C CA . ALA A 1 151 ? 14.083 2.130 -29.869 1.00 78.69 151 ALA A CA 1
ATOM 1206 C C . ALA A 1 151 ? 12.725 2.838 -29.657 1.00 78.69 151 ALA A C 1
ATOM 1208 O O . ALA A 1 151 ? 12.003 3.067 -30.626 1.00 78.69 151 ALA A O 1
ATOM 1209 N N . SER A 1 152 ? 12.337 3.155 -28.417 1.00 79.06 152 SER A N 1
ATOM 1210 C CA . SER A 1 152 ? 11.028 3.749 -28.130 1.00 79.06 152 SER A CA 1
ATOM 1211 C C . SER A 1 152 ? 11.003 5.252 -28.403 1.00 79.06 152 SER A C 1
ATOM 1213 O O . SER A 1 152 ? 11.860 6.008 -27.934 1.00 79.06 152 SER A O 1
ATOM 1215 N N . ALA A 1 153 ? 9.964 5.690 -29.120 1.00 77.38 153 ALA A N 1
ATOM 1216 C CA . ALA A 1 153 ? 9.657 7.102 -29.332 1.00 77.38 153 ALA A CA 1
ATOM 1217 C C . ALA A 1 153 ? 9.132 7.794 -28.059 1.00 77.38 153 ALA A C 1
ATOM 1219 O O . ALA A 1 153 ? 9.163 9.020 -27.971 1.00 77.38 153 ALA A O 1
ATOM 1220 N N . ASN A 1 154 ? 8.671 7.029 -27.062 1.00 80.12 154 ASN A N 1
ATOM 1221 C CA . ASN A 1 154 ? 8.185 7.587 -25.804 1.00 80.12 154 ASN A CA 1
ATOM 1222 C C . ASN A 1 154 ? 9.350 8.032 -24.903 1.00 80.12 154 ASN A C 1
ATOM 1224 O O . ASN A 1 154 ? 10.443 7.454 -24.949 1.00 80.12 154 ASN A O 1
ATOM 1228 N N . PRO A 1 155 ? 9.133 9.038 -24.035 1.00 81.56 155 PRO A N 1
ATOM 1229 C CA . PRO A 1 155 ? 10.137 9.434 -23.054 1.00 81.56 155 PRO A CA 1
ATOM 1230 C C . PRO A 1 155 ? 10.385 8.333 -22.013 1.00 81.56 155 PRO A C 1
ATOM 1232 O O . PRO A 1 155 ? 11.517 8.169 -21.572 1.00 81.56 155 PRO A O 1
ATOM 1235 N N . VAL A 1 156 ? 9.350 7.563 -21.656 1.00 88.31 156 VAL A N 1
ATOM 1236 C CA . VAL A 1 156 ? 9.399 6.460 -20.686 1.00 88.31 156 VAL A CA 1
ATOM 1237 C C . VAL A 1 156 ? 8.45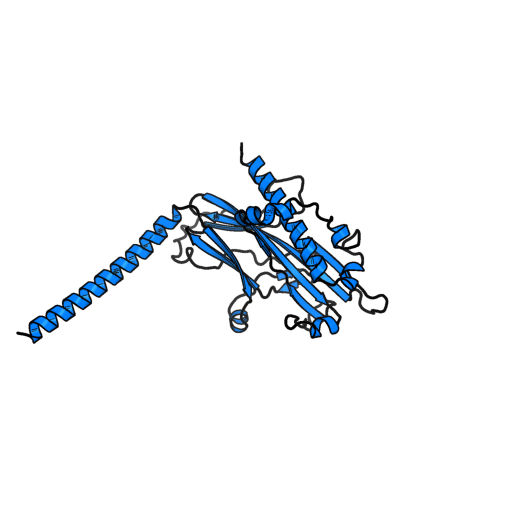0 5.351 -21.147 1.00 88.31 156 VAL A C 1
ATOM 1239 O O . VAL A 1 156 ? 7.310 5.630 -21.522 1.00 88.31 156 VAL A O 1
ATOM 1242 N N . ASP A 1 157 ? 8.894 4.096 -21.107 1.00 91.50 157 ASP A N 1
ATOM 1243 C CA . ASP A 1 157 ? 8.061 2.935 -21.451 1.00 91.50 157 ASP A CA 1
ATOM 1244 C C . ASP A 1 157 ? 7.390 2.321 -20.230 1.00 91.50 157 ASP A C 1
ATOM 1246 O O . ASP A 1 157 ? 6.218 1.957 -20.293 1.00 91.50 157 ASP A O 1
ATOM 1250 N N . ARG A 1 158 ? 8.122 2.217 -19.119 1.00 93.25 158 ARG A N 1
ATOM 1251 C CA . ARG A 1 158 ? 7.619 1.711 -17.841 1.00 93.25 158 ARG A CA 1
ATOM 1252 C C . ARG A 1 158 ? 7.978 2.669 -16.724 1.00 93.25 158 ARG A C 1
ATOM 1254 O O . ARG A 1 158 ? 9.093 3.173 -16.679 1.00 93.25 158 ARG A O 1
ATOM 1261 N N . LYS A 1 159 ? 7.068 2.869 -15.780 1.00 93.88 159 LYS A N 1
ATOM 1262 C CA . LYS A 1 159 ? 7.361 3.564 -14.528 1.00 93.88 159 LYS A CA 1
ATOM 1263 C C . LYS A 1 159 ? 6.758 2.797 -13.362 1.00 93.88 159 LYS A C 1
ATOM 1265 O O . LYS A 1 159 ? 5.602 2.380 -13.424 1.00 93.88 159 LYS A O 1
ATOM 1270 N N . LEU A 1 160 ? 7.557 2.584 -12.327 1.00 95.19 160 LEU A N 1
ATOM 1271 C CA . LEU A 1 160 ? 7.120 2.071 -11.035 1.00 95.19 160 LEU A CA 1
ATOM 1272 C C . LEU A 1 160 ? 7.207 3.227 -10.053 1.00 95.19 160 LEU A C 1
ATOM 1274 O O . LEU A 1 160 ? 8.284 3.788 -9.875 1.00 95.19 160 LEU A O 1
ATOM 1278 N N . ASN A 1 161 ? 6.091 3.550 -9.415 1.00 94.25 161 ASN A N 1
ATOM 1279 C CA . ASN A 1 161 ? 6.052 4.438 -8.265 1.00 94.25 161 ASN A CA 1
ATOM 1280 C C . ASN A 1 161 ? 5.627 3.629 -7.058 1.00 94.25 161 ASN A C 1
ATOM 1282 O O . ASN A 1 161 ? 4.587 2.977 -7.085 1.00 94.25 161 ASN A O 1
ATOM 1286 N N . ARG A 1 162 ? 6.397 3.707 -5.987 1.00 93.25 162 ARG A N 1
ATOM 1287 C CA . ARG A 1 162 ? 6.029 3.142 -4.701 1.00 93.25 162 ARG A CA 1
ATOM 1288 C C . ARG A 1 162 ? 5.580 4.289 -3.804 1.00 93.25 162 ARG A C 1
ATOM 1290 O O . ARG A 1 162 ? 6.227 5.333 -3.751 1.00 93.25 162 ARG A O 1
ATOM 1297 N N . TYR A 1 163 ? 4.462 4.112 -3.124 1.00 89.31 163 TYR A N 1
ATOM 1298 C CA . TYR A 1 163 ? 3.957 5.045 -2.123 1.00 89.31 163 TYR A CA 1
ATOM 1299 C C . TYR A 1 163 ? 4.043 4.356 -0.778 1.00 89.31 163 TYR A C 1
ATOM 1301 O O . TYR A 1 163 ? 3.695 3.180 -0.677 1.00 89.31 163 TYR A O 1
ATOM 1309 N N . HIS A 1 164 ? 4.450 5.085 0.252 1.00 88.44 164 HIS A N 1
ATOM 1310 C CA . HIS A 1 164 ? 4.312 4.620 1.621 1.00 88.44 164 HIS A CA 1
ATOM 1311 C C . HIS A 1 164 ? 3.729 5.705 2.495 1.00 88.44 164 HIS A C 1
ATOM 1313 O O . HIS A 1 164 ? 3.787 6.898 2.195 1.00 88.44 164 HIS A O 1
ATOM 1319 N N . SER A 1 165 ? 3.216 5.284 3.634 1.00 84.69 165 SER A N 1
ATOM 1320 C CA . SER A 1 165 ? 2.771 6.169 4.690 1.00 84.69 165 SER A CA 1
ATOM 1321 C C . SER A 1 165 ? 2.610 5.377 5.978 1.00 84.69 165 SER A C 1
ATOM 1323 O O . SER A 1 165 ? 2.588 4.144 5.996 1.00 84.69 165 SER A O 1
ATOM 1325 N N . TYR A 1 166 ? 2.481 6.109 7.072 1.00 86.00 166 TYR A N 1
ATOM 1326 C CA . TYR A 1 166 ? 2.202 5.555 8.381 1.00 86.00 166 TYR A CA 1
ATOM 1327 C C . TYR A 1 166 ? 0.794 5.939 8.816 1.00 86.00 166 TYR A C 1
ATOM 1329 O O . TYR A 1 166 ? 0.312 7.023 8.487 1.00 86.00 166 TYR A O 1
ATOM 1337 N N . ILE A 1 167 ? 0.140 5.062 9.572 1.00 84.31 167 ILE A N 1
ATOM 1338 C CA . ILE A 1 167 ? -1.144 5.327 10.222 1.00 84.31 167 ILE A CA 1
ATOM 1339 C C . ILE A 1 167 ? -0.913 5.271 11.723 1.00 84.31 167 ILE A C 1
ATOM 1341 O O . ILE A 1 167 ? -0.634 4.206 12.264 1.00 84.31 167 ILE A O 1
ATOM 1345 N N . GLU A 1 168 ? -1.070 6.394 12.412 1.00 84.94 168 GLU A N 1
ATOM 1346 C CA . GLU A 1 168 ? -1.203 6.381 13.866 1.00 84.94 168 GLU A CA 1
ATOM 1347 C C . GLU A 1 168 ? -2.661 6.110 14.231 1.00 84.94 168 GLU A C 1
ATOM 1349 O O . GLU A 1 168 ? -3.555 6.827 13.778 1.00 84.94 168 GLU A O 1
ATOM 1354 N N . ILE A 1 169 ? -2.890 5.107 15.073 1.00 83.31 169 ILE A N 1
ATOM 1355 C CA . ILE A 1 169 ? -4.194 4.741 15.622 1.00 83.31 169 ILE A CA 1
ATOM 1356 C C . ILE A 1 169 ? -4.116 4.859 17.142 1.00 83.31 169 ILE A C 1
ATOM 1358 O O . ILE A 1 169 ? -3.347 4.146 17.780 1.00 83.31 169 ILE A O 1
ATOM 1362 N N . THR A 1 170 ? -4.932 5.733 17.725 1.00 82.12 170 THR A N 1
ATOM 1363 C CA . THR A 1 170 ? -5.039 5.942 19.175 1.00 82.12 170 THR A CA 1
ATOM 1364 C C . THR A 1 170 ? -6.383 5.417 19.677 1.00 82.12 170 THR A C 1
ATOM 1366 O O . THR A 1 170 ? -7.429 5.825 19.156 1.00 82.12 170 THR A O 1
ATOM 1369 N N . ASP A 1 171 ? -6.390 4.568 20.709 1.00 83.06 171 ASP A N 1
ATOM 1370 C CA . ASP A 1 171 ? -7.629 4.147 21.382 1.00 83.06 171 ASP A CA 1
ATOM 1371 C C . ASP A 1 171 ? -8.129 5.161 22.425 1.00 83.06 171 ASP A C 1
ATOM 1373 O O . ASP A 1 171 ? -7.518 6.191 22.726 1.00 83.06 171 ASP A O 1
ATOM 1377 N N . TYR A 1 172 ? -9.297 4.862 22.994 1.00 78.94 172 TYR A N 1
ATOM 1378 C CA . TYR A 1 172 ? -9.873 5.601 24.115 1.00 78.94 172 TYR A CA 1
ATOM 1379 C C . TYR A 1 172 ? -9.113 5.434 25.439 1.00 78.94 172 TYR A C 1
ATOM 1381 O O . TYR A 1 172 ? -9.235 6.316 26.289 1.00 78.94 172 TYR A O 1
ATOM 1389 N N . SER A 1 173 ? -8.302 4.382 25.597 1.00 81.31 173 SER A N 1
ATOM 1390 C CA . SER A 1 173 ? -7.423 4.193 26.761 1.00 81.31 173 SER A CA 1
ATOM 1391 C C . SER A 1 173 ? -6.139 5.036 26.692 1.00 81.31 173 SER A C 1
ATOM 1393 O O . SER A 1 173 ? -5.424 5.157 27.682 1.00 81.31 173 SER A O 1
ATOM 1395 N N . GLY A 1 174 ? -5.880 5.681 25.548 1.00 75.25 174 GLY A N 1
ATOM 1396 C CA . GLY A 1 174 ? -4.713 6.530 25.307 1.00 75.25 174 GLY A CA 1
ATOM 1397 C C . GLY A 1 174 ? -3.519 5.792 24.702 1.00 75.25 174 GLY A C 1
ATOM 1398 O O . GLY A 1 174 ? -2.489 6.417 24.453 1.00 75.25 174 GLY A O 1
ATOM 1399 N N . HIS A 1 175 ? -3.647 4.496 24.420 1.00 84.38 175 HIS A N 1
ATOM 1400 C CA . HIS A 1 175 ? -2.617 3.716 23.745 1.00 84.38 175 HIS A CA 1
ATOM 1401 C C . HIS A 1 175 ? -2.623 4.028 22.247 1.00 84.38 175 HIS A C 1
ATOM 1403 O O . HIS A 1 175 ? -3.681 4.084 21.615 1.00 84.38 175 HIS A O 1
ATOM 1409 N N . SER A 1 176 ? -1.434 4.260 21.687 1.00 83.75 176 SER A N 1
ATOM 1410 C CA . SER A 1 176 ? -1.251 4.582 20.270 1.00 83.75 176 SER A CA 1
ATOM 1411 C C . SER A 1 176 ? -0.344 3.564 19.596 1.00 83.75 176 SER A C 1
ATOM 1413 O O . SER A 1 176 ? 0.711 3.212 20.121 1.00 83.75 176 SER A O 1
ATOM 1415 N N . GLU A 1 177 ? -0.746 3.114 18.413 1.00 87.44 177 GLU A N 1
ATOM 1416 C CA . GLU A 1 177 ? 0.030 2.221 17.556 1.00 87.44 177 GLU A CA 1
ATOM 1417 C C . GLU A 1 177 ? 0.266 2.884 16.209 1.00 87.44 177 GLU A C 1
ATOM 1419 O O . GLU A 1 177 ? -0.621 3.548 15.677 1.00 87.44 177 GLU A O 1
ATOM 1424 N N . ILE A 1 178 ? 1.459 2.693 15.651 1.00 88.50 178 ILE A N 1
ATOM 1425 C CA . ILE A 1 178 ? 1.807 3.228 14.337 1.00 88.50 178 ILE A CA 1
ATOM 1426 C C . ILE A 1 178 ? 1.962 2.064 13.380 1.00 88.50 178 ILE A C 1
ATOM 1428 O O . ILE A 1 178 ? 2.893 1.276 13.513 1.00 88.50 178 ILE A O 1
ATOM 1432 N N . TRP A 1 179 ? 1.050 1.970 12.428 1.00 90.38 179 TRP A N 1
ATOM 1433 C CA . TRP A 1 179 ? 1.033 0.975 11.368 1.00 90.38 179 TRP A CA 1
ATOM 1434 C C . TRP A 1 179 ? 1.752 1.522 10.143 1.00 90.38 179 TRP A C 1
ATOM 1436 O O . TRP A 1 179 ? 1.696 2.721 9.872 1.00 90.38 179 TRP A O 1
ATOM 1446 N N . TYR A 1 180 ? 2.404 0.643 9.396 1.00 89.75 180 TYR A N 1
ATOM 1447 C CA . TYR A 1 180 ? 3.007 0.971 8.113 1.00 89.75 180 TYR A CA 1
ATOM 1448 C C . TYR A 1 180 ? 2.125 0.453 6.982 1.00 89.75 180 TYR A C 1
ATOM 1450 O O . TYR A 1 180 ? 1.567 -0.642 7.077 1.00 89.75 180 TYR A O 1
ATOM 1458 N N . PHE A 1 181 ? 2.008 1.217 5.903 1.00 89.56 181 PHE A N 1
ATOM 1459 C CA . PHE A 1 181 ? 1.436 0.705 4.671 1.00 89.56 181 PHE A CA 1
ATOM 1460 C C . PHE A 1 181 ? 2.142 1.272 3.447 1.00 89.56 181 PHE A C 1
ATOM 1462 O O . PHE A 1 181 ? 2.624 2.408 3.447 1.00 89.56 181 PHE A O 1
ATOM 1469 N N . SER A 1 182 ? 2.140 0.485 2.382 1.00 90.50 182 SER A N 1
ATOM 1470 C CA . SER A 1 182 ? 2.670 0.869 1.084 1.00 90.50 182 SER A CA 1
ATOM 1471 C C . SER A 1 182 ? 1.905 0.195 -0.044 1.00 90.50 182 SER A C 1
ATOM 1473 O O . SER A 1 182 ? 1.176 -0.776 0.158 1.00 90.50 182 SER A O 1
ATOM 1475 N N . PHE A 1 183 ? 1.998 0.776 -1.232 1.00 92.25 183 PHE A N 1
ATOM 1476 C CA . PHE A 1 183 ? 1.464 0.195 -2.458 1.00 92.25 183 PHE A CA 1
ATOM 1477 C C . PHE A 1 183 ? 2.186 0.768 -3.672 1.00 92.25 183 PHE A C 1
ATOM 1479 O O . PHE A 1 183 ? 2.742 1.870 -3.629 1.00 92.25 183 PHE A O 1
ATOM 1486 N N . SER A 1 184 ? 2.163 0.030 -4.773 1.00 93.69 184 SER A N 1
ATOM 1487 C CA . SER A 1 184 ? 2.792 0.410 -6.032 1.00 93.69 184 SER A CA 1
ATOM 1488 C C . SER A 1 184 ? 1.761 0.910 -7.042 1.00 93.69 184 SER A C 1
ATOM 1490 O O . SER A 1 184 ? 0.667 0.361 -7.175 1.00 93.69 184 SER A O 1
ATOM 1492 N N . LEU A 1 185 ? 2.129 1.926 -7.814 1.00 94.25 185 LEU A N 1
ATOM 1493 C CA . LEU A 1 185 ? 1.501 2.276 -9.083 1.00 94.25 185 LEU A CA 1
ATOM 1494 C C . LEU A 1 185 ? 2.456 1.880 -10.203 1.00 94.25 185 LEU A C 1
ATOM 1496 O O . LEU A 1 185 ? 3.579 2.380 -10.290 1.00 94.25 185 LEU A O 1
ATOM 1500 N N . HIS A 1 186 ? 1.990 1.002 -11.080 1.00 94.50 186 HIS A N 1
ATOM 1501 C CA . HIS A 1 186 ? 2.696 0.645 -12.300 1.00 94.50 186 HIS A CA 1
ATOM 1502 C C . HIS A 1 186 ? 2.071 1.389 -13.459 1.00 94.50 186 HIS A C 1
ATOM 1504 O O . HIS A 1 186 ? 0.849 1.401 -13.612 1.00 94.50 186 HIS A O 1
ATOM 1510 N N . LEU A 1 187 ? 2.924 1.965 -14.288 1.00 93.75 187 LEU A N 1
ATOM 1511 C CA . LEU A 1 187 ? 2.559 2.678 -15.497 1.00 93.75 187 LEU A CA 1
ATOM 1512 C C . LEU A 1 187 ? 3.321 2.061 -16.659 1.00 93.75 187 LEU A C 1
ATOM 1514 O O . LEU A 1 187 ? 4.516 1.775 -16.525 1.00 93.75 187 LEU A O 1
ATOM 1518 N N . SER A 1 188 ? 2.636 1.840 -17.777 1.00 93.06 188 SER A N 1
ATOM 1519 C CA . SER A 1 188 ? 3.233 1.243 -18.969 1.00 93.06 188 SER A CA 1
ATOM 1520 C C . SER A 1 188 ? 2.673 1.844 -20.254 1.00 93.06 188 SER A C 1
ATOM 1522 O O . SER A 1 188 ? 1.489 2.172 -20.356 1.00 93.06 188 SER A O 1
ATOM 1524 N N . ASN A 1 189 ? 3.541 1.953 -21.255 1.00 91.12 189 ASN A N 1
ATOM 1525 C CA . ASN A 1 189 ? 3.207 2.242 -22.647 1.00 91.12 189 ASN A CA 1
ATOM 1526 C C . ASN A 1 189 ? 3.239 0.999 -23.545 1.00 91.12 189 ASN A C 1
ATOM 1528 O O . ASN A 1 189 ? 2.957 1.097 -24.742 1.00 91.12 189 ASN A O 1
ATOM 1532 N N . LEU A 1 190 ? 3.581 -0.160 -22.979 1.00 89.31 190 LEU A N 1
ATOM 1533 C CA . LEU A 1 190 ? 3.766 -1.408 -23.704 1.00 89.31 190 LEU A CA 1
ATOM 1534 C C . LEU A 1 190 ? 2.477 -2.231 -23.679 1.00 89.31 190 LEU A C 1
ATOM 1536 O O . LEU A 1 190 ? 1.976 -2.601 -22.618 1.00 89.31 190 LEU A O 1
ATOM 1540 N N . ASP A 1 191 ? 1.977 -2.590 -24.859 1.00 88.44 191 ASP A N 1
ATOM 1541 C CA . ASP A 1 191 ? 0.773 -3.422 -24.984 1.00 88.44 191 ASP A CA 1
ATOM 1542 C C . ASP A 1 191 ? 0.987 -4.835 -24.413 1.00 88.44 191 ASP A C 1
ATOM 1544 O O . ASP A 1 191 ? 0.050 -5.476 -23.941 1.00 88.44 191 ASP A O 1
ATOM 1548 N N . THR A 1 192 ? 2.237 -5.306 -24.383 1.00 86.75 192 THR A N 1
ATOM 1549 C CA . THR A 1 192 ? 2.608 -6.595 -23.785 1.00 86.75 192 THR A CA 1
ATOM 1550 C C . THR A 1 192 ? 2.303 -6.658 -22.292 1.00 86.75 192 THR A C 1
ATOM 1552 O O . THR A 1 192 ? 1.910 -7.716 -21.806 1.00 86.75 192 THR A O 1
ATOM 1555 N N . ASP A 1 193 ? 2.441 -5.548 -21.564 1.00 85.00 193 ASP A N 1
ATOM 1556 C CA . ASP A 1 193 ? 2.121 -5.505 -20.137 1.00 85.00 193 ASP A CA 1
ATOM 1557 C C . ASP A 1 193 ? 0.607 -5.572 -19.919 1.00 85.00 193 ASP A C 1
ATOM 1559 O O . ASP A 1 193 ? 0.152 -6.298 -19.036 1.00 85.00 193 ASP A O 1
ATOM 1563 N N . PHE A 1 194 ? -0.168 -4.897 -20.775 1.00 85.69 194 PHE A N 1
ATOM 1564 C CA . PHE A 1 194 ? -1.631 -4.925 -20.742 1.00 85.69 194 PHE A CA 1
ATOM 1565 C C . PHE A 1 194 ? -2.193 -6.331 -20.998 1.00 85.69 194 PHE A C 1
ATOM 1567 O O . PHE A 1 194 ? -3.099 -6.762 -20.294 1.00 85.69 194 PHE A O 1
ATOM 1574 N N . VAL A 1 195 ? -1.635 -7.066 -21.966 1.00 81.25 195 VAL A N 1
ATOM 1575 C CA . VAL A 1 195 ? -2.109 -8.415 -22.335 1.00 81.25 195 VAL A CA 1
ATOM 1576 C C . VAL A 1 195 ? -1.717 -9.481 -21.303 1.00 81.25 195 VAL A C 1
ATOM 1578 O O . VAL A 1 195 ? -2.430 -10.465 -21.139 1.00 81.25 195 VAL A O 1
ATOM 1581 N N . LYS A 1 196 ? -0.598 -9.305 -20.588 1.00 75.12 196 LYS A N 1
ATOM 1582 C CA . LYS A 1 196 ? -0.076 -10.309 -19.644 1.00 75.12 196 LYS A CA 1
ATOM 1583 C C . LYS A 1 196 ? -0.870 -10.450 -18.342 1.00 75.12 196 LYS A C 1
ATOM 1585 O O . LYS A 1 196 ? -0.709 -11.468 -17.676 1.00 75.12 196 LYS A O 1
ATOM 1590 N N . SER A 1 197 ? -1.663 -9.457 -17.927 1.00 69.38 197 SER A N 1
ATOM 1591 C CA . SER A 1 197 ? -2.398 -9.547 -16.656 1.00 69.38 197 SER A CA 1
ATOM 1592 C C . SER A 1 197 ? -3.732 -8.805 -16.662 1.00 69.38 197 SER A C 1
ATOM 1594 O O . SER A 1 197 ? -3.776 -7.630 -17.023 1.00 69.38 197 SER A O 1
ATOM 1596 N N . ASP A 1 198 ? -4.767 -9.429 -16.100 1.00 66.00 198 ASP A N 1
ATOM 1597 C CA . ASP A 1 198 ? -6.159 -8.941 -16.094 1.00 66.00 198 ASP A CA 1
ATOM 1598 C C . ASP A 1 198 ? -6.417 -7.664 -15.267 1.00 66.00 198 ASP A C 1
ATOM 1600 O O . ASP A 1 198 ? -7.528 -7.133 -15.248 1.00 66.00 198 ASP A O 1
ATOM 1604 N N . ASN A 1 199 ? -5.408 -7.146 -14.562 1.00 83.00 199 ASN A N 1
ATOM 1605 C CA . ASN A 1 199 ? -5.567 -6.037 -13.617 1.00 83.00 199 ASN A CA 1
ATOM 1606 C C . ASN A 1 199 ? -5.132 -4.667 -14.160 1.00 83.00 199 ASN A C 1
ATOM 1608 O O . ASN A 1 199 ? -5.258 -3.668 -13.445 1.00 83.00 199 ASN A O 1
ATOM 1612 N N . TRP A 1 200 ? -4.633 -4.596 -15.397 1.00 90.31 200 TRP A N 1
ATOM 1613 C CA . TRP A 1 200 ? -4.319 -3.317 -16.030 1.00 90.31 200 TRP A CA 1
ATOM 1614 C C . TRP A 1 200 ? -5.574 -2.590 -16.490 1.00 90.31 200 TRP A C 1
ATOM 1616 O O . TRP A 1 200 ? -6.549 -3.175 -16.959 1.00 90.31 200 TRP A O 1
ATOM 1626 N N . LYS A 1 201 ? -5.524 -1.269 -16.392 1.00 89.06 201 LYS A N 1
ATOM 1627 C CA . LYS A 1 201 ? -6.557 -0.367 -16.880 1.00 89.06 201 LYS A CA 1
ATOM 1628 C C . LYS A 1 201 ? -5.958 0.590 -17.886 1.00 89.06 201 LYS A C 1
ATOM 1630 O O . LYS A 1 201 ? -4.785 0.943 -17.799 1.00 89.06 201 LYS A O 1
ATOM 1635 N N . ARG A 1 202 ? -6.791 1.021 -18.825 1.00 89.06 202 ARG A N 1
ATOM 1636 C CA . ARG A 1 202 ? -6.445 2.082 -19.767 1.00 89.06 202 ARG A CA 1
ATOM 1637 C C . ARG A 1 202 ? -6.628 3.431 -19.087 1.00 89.06 202 ARG A C 1
ATOM 1639 O O . ARG A 1 202 ? -7.680 3.659 -18.487 1.00 89.06 202 ARG A O 1
ATOM 1646 N N . LEU A 1 203 ? -5.609 4.277 -19.180 1.00 85.56 203 LEU A N 1
ATOM 1647 C CA . LEU A 1 203 ? -5.749 5.708 -18.923 1.00 85.56 203 LEU A CA 1
ATOM 1648 C C . LEU A 1 203 ? -6.608 6.301 -20.040 1.00 85.56 203 LEU A C 1
ATOM 1650 O O . LEU A 1 203 ? -6.593 5.808 -21.176 1.00 85.56 203 LEU A O 1
ATOM 1654 N N . ARG A 1 204 ? -7.434 7.290 -19.711 1.00 75.19 204 ARG A N 1
ATOM 1655 C CA . ARG A 1 204 ? -8.272 7.921 -20.732 1.00 75.19 204 ARG A CA 1
ATOM 1656 C C . ARG A 1 204 ? -7.410 8.849 -21.589 1.00 75.19 204 ARG A C 1
ATOM 1658 O O . ARG A 1 204 ? -6.439 9.420 -21.113 1.00 75.19 204 ARG A O 1
ATOM 1665 N N . ALA A 1 205 ? -7.755 8.991 -22.868 1.00 60.53 205 ALA A N 1
ATOM 1666 C CA . ALA A 1 205 ? -6.957 9.766 -23.826 1.00 60.53 205 ALA A CA 1
ATOM 1667 C C . ALA A 1 205 ? -6.917 11.283 -23.529 1.00 60.53 205 ALA A C 1
ATOM 1669 O O . ALA A 1 205 ? -6.097 11.994 -24.101 1.00 60.53 205 ALA A O 1
ATOM 1670 N N . ASP A 1 206 ? -7.814 11.767 -22.670 1.00 58.31 206 ASP A N 1
ATOM 1671 C CA . ASP A 1 206 ? -7.906 13.137 -22.160 1.00 58.31 206 ASP A CA 1
ATOM 1672 C C . ASP A 1 206 ? -7.090 13.370 -20.874 1.00 58.31 206 ASP A C 1
ATOM 1674 O O . ASP A 1 206 ? -6.935 14.515 -20.449 1.00 58.31 206 ASP A O 1
ATOM 1678 N N . GLU A 1 207 ? -6.539 12.319 -20.261 1.00 60.06 207 GLU A N 1
ATOM 1679 C CA . GLU A 1 207 ? -5.646 12.428 -19.109 1.00 60.06 207 GLU A CA 1
ATOM 1680 C C . GLU A 1 207 ? -4.220 12.732 -19.606 1.00 60.06 207 GLU A C 1
ATOM 1682 O O . GLU A 1 207 ? -3.657 11.996 -20.412 1.00 60.06 207 GLU A O 1
ATOM 1687 N N . LEU A 1 208 ? -3.628 13.829 -19.115 1.00 55.28 208 LEU A N 1
ATOM 1688 C CA . LEU A 1 208 ? -2.299 14.368 -19.478 1.00 55.28 208 LEU A CA 1
ATOM 1689 C C . LEU A 1 208 ? -1.122 13.385 -19.311 1.00 55.28 208 LEU A C 1
ATOM 1691 O O . LEU A 1 208 ? 0.001 13.678 -19.727 1.00 55.28 208 LEU A O 1
ATOM 1695 N N . SER A 1 209 ? -1.371 12.207 -18.741 1.00 62.47 209 SER A N 1
ATOM 1696 C CA . SER A 1 209 ? -0.354 11.200 -18.506 1.00 62.47 209 SER A CA 1
ATOM 1697 C C . SER A 1 209 ? 0.218 10.669 -19.821 1.00 62.47 209 SER A C 1
ATOM 1699 O O . SER A 1 209 ? -0.498 10.107 -20.647 1.00 62.47 209 SER A O 1
ATOM 1701 N N . HIS A 1 210 ? 1.541 10.728 -19.971 1.00 79.38 210 HIS A N 1
ATOM 1702 C CA . HIS A 1 210 ? 2.293 10.110 -21.073 1.00 79.38 210 HIS A CA 1
ATOM 1703 C C . HIS A 1 210 ? 2.252 8.563 -21.082 1.00 79.38 210 HIS A C 1
ATOM 1705 O O . HIS A 1 210 ? 3.132 7.935 -21.670 1.00 79.38 210 HIS A O 1
ATOM 1711 N N . PHE A 1 211 ? 1.284 7.941 -20.403 1.00 88.19 211 PHE A N 1
ATOM 1712 C CA . PHE A 1 211 ? 1.162 6.498 -20.223 1.00 88.19 211 PHE A CA 1
ATOM 1713 C C . PHE A 1 211 ? -0.178 5.984 -20.752 1.00 88.19 211 PHE A C 1
ATOM 1715 O O . PHE A 1 211 ? -1.217 6.599 -20.541 1.00 88.19 211 PHE A O 1
ATOM 1722 N N . LYS A 1 212 ? -0.168 4.820 -21.406 1.00 89.94 212 LYS A N 1
ATOM 1723 C CA . LYS A 1 212 ? -1.391 4.162 -21.902 1.00 89.94 212 LYS A CA 1
ATOM 1724 C C . LYS A 1 212 ? -2.108 3.352 -20.826 1.00 89.94 212 LYS A C 1
ATOM 1726 O O . LYS A 1 212 ? -3.339 3.287 -20.806 1.00 89.94 212 LYS A O 1
ATOM 1731 N N . TYR A 1 213 ? -1.343 2.696 -19.958 1.00 91.69 213 TYR A N 1
ATOM 1732 C CA . TYR A 1 213 ? -1.856 1.710 -19.016 1.00 91.69 213 TYR A CA 1
ATOM 1733 C C . TYR A 1 213 ? -1.385 1.991 -17.597 1.00 91.69 213 TYR A C 1
ATOM 1735 O O . TYR A 1 213 ? -0.241 2.392 -17.380 1.00 91.69 213 TYR A O 1
ATOM 1743 N N . TYR A 1 214 ? -2.252 1.697 -16.630 1.00 92.94 214 TYR A N 1
ATOM 1744 C CA . TYR A 1 214 ? -1.911 1.725 -15.215 1.00 92.94 214 TYR A CA 1
ATOM 1745 C C . TYR A 1 214 ? -2.483 0.528 -14.453 1.00 92.94 214 TYR A C 1
ATOM 1747 O O . TYR A 1 214 ? -3.542 -0.004 -14.797 1.00 92.94 214 TYR A O 1
ATOM 1755 N N . ARG A 1 215 ? -1.799 0.118 -13.386 1.00 92.25 215 ARG A N 1
ATOM 1756 C CA . ARG A 1 215 ? -2.351 -0.769 -12.358 1.00 92.25 215 ARG A CA 1
ATOM 1757 C C . ARG A 1 215 ? -1.818 -0.382 -10.988 1.00 92.25 215 ARG A C 1
ATOM 1759 O O . ARG A 1 215 ? -0.669 0.029 -10.866 1.00 92.25 215 ARG A O 1
ATOM 1766 N N . PHE A 1 216 ? -2.644 -0.563 -9.966 1.00 91.19 216 PHE A N 1
ATOM 1767 C CA . PHE A 1 216 ? -2.165 -0.569 -8.591 1.00 91.19 216 PHE A CA 1
ATOM 1768 C C . PHE A 1 216 ? -1.785 -1.995 -8.204 1.00 91.19 216 PHE A C 1
ATOM 1770 O O . PHE A 1 216 ? -2.520 -2.935 -8.523 1.00 91.19 216 PHE A O 1
ATOM 1777 N N . ALA A 1 217 ? -0.638 -2.151 -7.561 1.00 90.38 217 ALA A N 1
ATOM 1778 C CA . ALA A 1 217 ? -0.058 -3.433 -7.203 1.00 90.38 217 ALA A CA 1
ATOM 1779 C C . ALA A 1 217 ? 0.564 -3.379 -5.805 1.00 90.38 217 ALA A C 1
ATOM 1781 O O . ALA A 1 217 ? 0.702 -2.312 -5.211 1.00 90.38 217 ALA A O 1
ATOM 1782 N N . ASP A 1 218 ? 0.881 -4.564 -5.293 1.00 87.12 218 ASP A N 1
ATOM 1783 C CA . ASP A 1 218 ? 1.640 -4.777 -4.065 1.00 87.12 218 ASP A CA 1
ATOM 1784 C C . ASP A 1 218 ? 1.201 -3.943 -2.846 1.00 87.12 218 ASP A C 1
ATOM 1786 O O . ASP A 1 218 ? 1.955 -3.157 -2.276 1.00 87.12 218 ASP A O 1
ATOM 1790 N N . PHE A 1 219 ? -0.053 -4.120 -2.437 1.00 88.88 219 PHE A N 1
ATOM 1791 C CA . PHE A 1 219 ? -0.575 -3.501 -1.223 1.00 88.88 219 PHE A CA 1
ATOM 1792 C C . PHE A 1 219 ? -0.006 -4.191 0.016 1.00 88.88 219 PHE A C 1
ATOM 1794 O O . PHE A 1 219 ? -0.415 -5.297 0.370 1.00 88.88 219 PHE A O 1
ATOM 1801 N N . THR A 1 220 ? 0.892 -3.504 0.706 1.00 89.00 220 THR A N 1
ATOM 1802 C CA . THR A 1 220 ? 1.503 -3.953 1.953 1.00 89.00 220 THR A CA 1
ATOM 1803 C C . THR A 1 220 ? 0.899 -3.187 3.124 1.00 89.00 220 THR A C 1
ATOM 1805 O O . THR A 1 220 ? 0.783 -1.963 3.099 1.00 89.00 220 THR A O 1
ATOM 1808 N N . VAL A 1 221 ? 0.510 -3.910 4.172 1.00 89.38 221 VAL A N 1
ATOM 1809 C CA . VAL A 1 221 ? 0.086 -3.344 5.457 1.00 89.38 221 VAL A CA 1
ATOM 1810 C C . VAL A 1 221 ? 0.786 -4.129 6.553 1.00 89.38 221 VAL A C 1
ATOM 1812 O O . VAL A 1 221 ? 0.675 -5.351 6.604 1.00 89.38 221 VAL A O 1
ATOM 1815 N N . LEU A 1 222 ? 1.510 -3.431 7.420 1.00 89.38 222 LEU A N 1
ATOM 1816 C CA . LEU A 1 222 ? 2.275 -4.025 8.506 1.00 89.38 222 LEU A CA 1
ATOM 1817 C C . LEU A 1 222 ? 1.857 -3.402 9.833 1.00 89.38 222 LEU A C 1
ATOM 1819 O O . LEU A 1 222 ? 1.985 -2.194 10.051 1.00 89.38 222 LEU A O 1
ATOM 1823 N N . ALA A 1 223 ? 1.376 -4.255 10.733 1.00 89.00 223 ALA A N 1
ATOM 1824 C CA . ALA A 1 223 ? 1.176 -3.900 12.126 1.00 89.00 223 ALA A CA 1
ATOM 1825 C C . ALA A 1 223 ? 2.504 -3.993 12.898 1.00 89.00 223 ALA A C 1
ATOM 1827 O O . ALA A 1 223 ? 3.357 -4.822 12.555 1.00 89.00 223 ALA A O 1
ATOM 1828 N N . PRO A 1 224 ? 2.652 -3.272 14.025 1.00 87.44 224 PRO A N 1
ATOM 1829 C CA . PRO A 1 224 ? 3.806 -3.440 14.908 1.00 87.44 224 PRO A CA 1
ATOM 1830 C C . PRO A 1 224 ? 4.026 -4.893 15.354 1.00 87.44 224 PRO A C 1
ATOM 1832 O O . PRO A 1 224 ? 5.161 -5.338 15.505 1.00 87.44 224 PRO A O 1
ATOM 1835 N N . VAL A 1 225 ? 2.942 -5.651 15.552 1.00 85.00 225 VAL A N 1
ATOM 1836 C CA . VAL A 1 225 ? 3.002 -7.053 15.993 1.00 85.00 225 VAL A CA 1
ATOM 1837 C C . VAL A 1 225 ? 3.495 -8.007 14.897 1.00 85.00 225 VAL A C 1
ATOM 1839 O O . VAL A 1 225 ? 4.072 -9.050 15.204 1.00 85.00 225 VAL A O 1
ATOM 1842 N N . ASP A 1 226 ? 3.320 -7.661 13.621 1.00 83.81 226 ASP A N 1
ATOM 1843 C CA . ASP A 1 226 ? 3.731 -8.523 12.509 1.00 83.81 226 ASP A CA 1
ATOM 1844 C C . ASP A 1 226 ? 5.235 -8.443 12.224 1.00 83.81 226 ASP A C 1
ATOM 1846 O O . ASP A 1 226 ? 5.794 -9.346 11.599 1.00 83.81 226 ASP A O 1
ATOM 1850 N N . LEU A 1 227 ? 5.930 -7.433 12.756 1.00 82.06 227 LEU A N 1
ATOM 1851 C CA . LEU A 1 227 ? 7.389 -7.345 12.676 1.00 82.06 227 LEU A CA 1
ATOM 1852 C C . LEU A 1 227 ? 8.087 -8.518 13.359 1.00 82.06 227 LEU A C 1
ATOM 1854 O O . LEU A 1 227 ? 9.104 -8.983 12.859 1.00 82.06 227 LEU A O 1
ATOM 1858 N N . TYR A 1 228 ? 7.542 -9.040 14.462 1.00 80.38 228 TYR A N 1
ATOM 1859 C CA . TYR A 1 228 ? 8.157 -10.169 15.166 1.00 80.38 228 TYR A CA 1
ATOM 1860 C C . TYR A 1 228 ? 8.251 -11.417 14.286 1.00 80.38 228 TYR A C 1
ATOM 1862 O O . TYR A 1 228 ? 9.259 -12.118 14.314 1.00 80.38 228 TYR A O 1
ATOM 1870 N N . LYS A 1 229 ? 7.224 -11.667 13.466 1.00 82.06 229 LYS A N 1
ATOM 1871 C CA . LYS A 1 229 ? 7.195 -12.801 12.531 1.00 82.06 229 LYS A CA 1
ATOM 1872 C C . LYS A 1 229 ? 8.184 -12.621 11.380 1.00 82.06 229 LYS A C 1
ATOM 1874 O O . LYS A 1 229 ? 8.692 -13.603 10.857 1.00 82.06 229 LYS A O 1
ATOM 1879 N N . ASN A 1 230 ? 8.468 -11.372 11.018 1.00 78.94 230 ASN A N 1
ATOM 1880 C CA . ASN A 1 230 ? 9.314 -11.008 9.884 1.00 78.94 230 ASN A CA 1
ATOM 1881 C C . ASN A 1 230 ? 10.699 -10.486 10.311 1.00 78.94 230 ASN A C 1
ATOM 1883 O O . ASN A 1 230 ? 11.428 -9.912 9.504 1.00 78.94 230 ASN A O 1
ATOM 1887 N N . LEU A 1 231 ? 11.084 -10.680 11.577 1.00 80.88 231 LEU A N 1
ATOM 1888 C CA . LEU A 1 231 ? 12.274 -10.057 12.159 1.00 80.88 231 LEU A CA 1
ATOM 1889 C C . LEU A 1 231 ? 13.566 -10.486 11.455 1.00 80.88 231 LEU A C 1
ATOM 1891 O O . LEU A 1 231 ? 14.423 -9.650 11.194 1.00 80.88 231 LEU A O 1
ATOM 1895 N N . ALA A 1 232 ? 13.699 -11.771 11.116 1.00 81.75 232 ALA A N 1
ATOM 1896 C CA . ALA A 1 232 ? 14.873 -12.278 10.402 1.00 81.75 232 ALA A CA 1
ATOM 1897 C C . ALA A 1 232 ? 15.080 -11.540 9.070 1.00 81.75 232 ALA A C 1
ATOM 1899 O O . ALA A 1 232 ? 16.188 -11.119 8.738 1.00 81.75 232 ALA A O 1
ATOM 1900 N N . THR A 1 233 ? 13.988 -11.310 8.346 1.00 77.62 233 THR A N 1
ATOM 1901 C CA . THR A 1 233 ? 13.999 -10.607 7.070 1.00 77.62 233 THR A CA 1
ATOM 1902 C C . THR A 1 233 ? 14.294 -9.117 7.242 1.00 77.62 233 THR A C 1
ATOM 1904 O O . THR A 1 233 ? 15.122 -8.565 6.517 1.00 77.62 233 THR A O 1
ATOM 1907 N N . ALA A 1 234 ? 13.707 -8.487 8.264 1.00 78.50 234 ALA A N 1
ATOM 1908 C CA . ALA A 1 234 ? 13.967 -7.091 8.616 1.00 78.50 234 ALA A CA 1
ATOM 1909 C C . ALA A 1 234 ? 15.442 -6.837 8.977 1.00 78.50 234 ALA A C 1
ATOM 1911 O O . ALA A 1 234 ? 15.978 -5.773 8.684 1.00 78.50 234 ALA A O 1
ATOM 1912 N N . LEU A 1 235 ? 16.107 -7.806 9.614 1.00 80.44 235 LEU A N 1
ATOM 1913 C CA . LEU A 1 235 ? 17.505 -7.699 10.047 1.00 80.44 235 LEU A CA 1
ATOM 1914 C C . LEU A 1 235 ? 18.520 -8.098 8.966 1.00 80.44 235 LEU A C 1
ATOM 1916 O O . LEU A 1 235 ? 19.719 -7.882 9.146 1.00 80.44 235 LEU A O 1
ATOM 1920 N N . THR A 1 236 ? 18.068 -8.673 7.852 1.00 77.75 236 THR A N 1
ATOM 1921 C CA . THR A 1 236 ? 18.955 -9.052 6.748 1.00 77.75 236 THR A CA 1
ATOM 1922 C C . THR A 1 236 ? 19.438 -7.791 6.016 1.00 77.75 236 THR A C 1
ATOM 1924 O O . THR A 1 236 ? 18.639 -6.877 5.794 1.00 77.75 236 THR A O 1
ATOM 1927 N N . PRO A 1 237 ? 20.726 -7.694 5.627 1.00 71.38 237 PRO A N 1
ATOM 1928 C CA . PRO A 1 237 ? 21.216 -6.579 4.824 1.00 71.38 237 PRO A CA 1
ATOM 1929 C C . PRO A 1 237 ? 20.403 -6.428 3.534 1.00 71.38 237 PRO A C 1
ATOM 1931 O O . PRO A 1 237 ? 20.350 -7.343 2.717 1.00 71.38 237 PRO A O 1
ATOM 1934 N N . GLN A 1 238 ? 19.775 -5.264 3.366 1.00 79.81 238 GLN A N 1
ATOM 1935 C CA . GLN A 1 238 ? 18.994 -4.930 2.176 1.00 79.81 238 GLN A CA 1
ATOM 1936 C C . GLN A 1 238 ? 19.776 -3.986 1.278 1.00 79.81 238 GLN A C 1
ATOM 1938 O O . GLN A 1 238 ? 20.463 -3.083 1.777 1.00 79.81 238 GLN A O 1
ATOM 1943 N N . LYS A 1 239 ? 19.602 -4.174 -0.032 1.00 86.31 239 LYS A N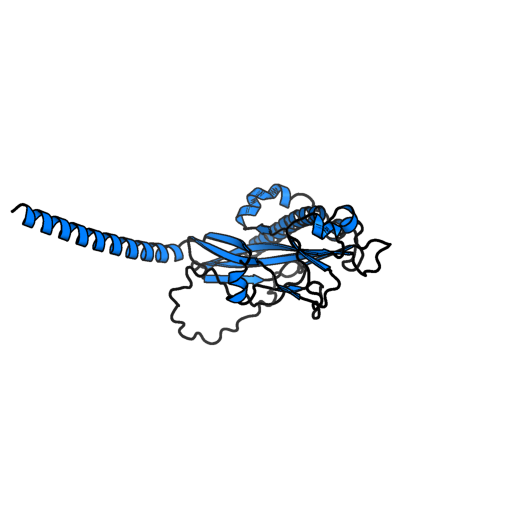 1
ATOM 1944 C CA . LYS A 1 239 ? 20.130 -3.283 -1.065 1.00 86.31 239 LYS A CA 1
ATOM 1945 C C . LYS A 1 239 ? 19.651 -1.845 -0.819 1.00 86.31 239 LYS A C 1
ATOM 1947 O O . LYS A 1 239 ? 18.491 -1.652 -0.448 1.00 86.31 239 LYS A O 1
ATOM 1952 N N . PRO A 1 240 ? 20.501 -0.824 -0.994 1.00 88.00 240 PRO A N 1
ATOM 1953 C CA . PRO A 1 240 ? 20.061 0.565 -0.999 1.00 88.00 240 PRO A CA 1
ATOM 1954 C C . PRO A 1 240 ? 19.090 0.830 -2.159 1.00 88.00 240 PRO A C 1
ATOM 1956 O O . PRO A 1 240 ? 19.098 0.127 -3.169 1.00 88.00 240 PRO A O 1
ATOM 1959 N N . LEU A 1 241 ? 18.281 1.888 -2.040 1.00 90.38 241 LEU A N 1
ATOM 1960 C CA . LEU A 1 241 ? 17.286 2.243 -3.058 1.00 90.38 241 LEU A CA 1
ATOM 1961 C C . LEU A 1 241 ? 17.900 2.436 -4.456 1.00 90.38 241 LEU A C 1
ATOM 1963 O O . LEU A 1 241 ? 17.280 2.039 -5.434 1.00 90.38 241 LEU A O 1
ATOM 1967 N N . SER A 1 242 ? 19.114 2.983 -4.571 1.00 90.81 242 SER A N 1
ATOM 1968 C CA . SER A 1 242 ? 19.810 3.125 -5.861 1.00 90.81 242 SER A CA 1
ATOM 1969 C C . SER A 1 242 ? 20.115 1.776 -6.521 1.00 90.81 242 SER A C 1
ATOM 1971 O O . SER A 1 242 ? 19.903 1.608 -7.718 1.00 90.81 242 SER A O 1
ATOM 1973 N N . GLU A 1 243 ? 20.534 0.773 -5.747 1.00 91.44 243 GLU A N 1
ATOM 1974 C CA . GLU A 1 243 ? 20.758 -0.588 -6.252 1.00 91.44 243 GLU A CA 1
ATOM 1975 C C . GLU A 1 243 ? 19.445 -1.289 -6.622 1.00 91.44 243 GLU A C 1
ATOM 1977 O O . GLU A 1 243 ? 19.380 -1.990 -7.636 1.00 91.44 243 GLU A O 1
ATOM 1982 N N . ILE A 1 244 ? 18.380 -1.086 -5.836 1.00 91.69 244 ILE A N 1
ATOM 1983 C CA . ILE A 1 244 ? 17.036 -1.586 -6.169 1.00 91.69 244 ILE A CA 1
ATOM 1984 C C . ILE A 1 244 ? 16.565 -0.960 -7.486 1.00 91.69 244 ILE A C 1
ATOM 1986 O O . ILE A 1 244 ? 16.116 -1.672 -8.385 1.00 91.69 244 ILE A O 1
ATOM 1990 N N . ARG A 1 245 ? 16.739 0.358 -7.640 1.00 93.12 245 ARG A N 1
ATOM 1991 C CA . ARG A 1 245 ? 16.439 1.092 -8.874 1.00 93.12 245 ARG A CA 1
ATOM 1992 C C . ARG A 1 245 ? 17.314 0.631 -10.035 1.00 93.12 245 ARG A C 1
ATOM 1994 O O . ARG A 1 245 ? 16.839 0.609 -11.161 1.00 93.12 245 ARG A O 1
ATOM 2001 N N . GLY A 1 246 ? 18.562 0.247 -9.783 1.00 91.69 246 GLY A N 1
ATOM 2002 C CA . GLY A 1 246 ? 19.558 -0.045 -10.818 1.00 91.69 246 GLY A CA 1
ATOM 2003 C C . GLY A 1 246 ? 20.191 1.207 -11.437 1.00 91.69 246 GLY A C 1
ATOM 2004 O O . GLY A 1 246 ? 20.864 1.095 -12.456 1.00 91.69 246 GLY A O 1
ATOM 2005 N N . CYS A 1 247 ? 19.972 2.380 -10.842 1.00 89.88 247 CYS A N 1
ATOM 2006 C CA . CYS A 1 247 ? 20.586 3.652 -11.216 1.00 89.88 247 CYS A CA 1
ATOM 2007 C C . CYS A 1 247 ? 20.655 4.579 -9.992 1.00 89.88 247 CYS A C 1
ATOM 2009 O O . CYS A 1 247 ? 19.943 4.383 -8.997 1.00 89.88 247 CYS A O 1
ATOM 2011 N N . ASN A 1 248 ? 21.539 5.573 -10.038 1.00 86.06 248 ASN A N 1
ATOM 2012 C CA . ASN A 1 248 ? 21.815 6.410 -8.871 1.00 86.06 248 ASN A CA 1
ATOM 2013 C C . ASN A 1 248 ? 20.658 7.369 -8.601 1.00 86.06 248 ASN A C 1
ATOM 2015 O O . ASN A 1 248 ? 20.223 7.518 -7.456 1.00 86.06 248 ASN A O 1
ATOM 2019 N N . GLU A 1 249 ? 20.106 7.943 -9.664 1.00 84.75 249 GLU A N 1
ATOM 2020 C CA . GLU A 1 249 ? 19.138 9.029 -9.580 1.00 84.75 249 GLU A CA 1
ATOM 2021 C C . GLU A 1 249 ? 17.733 8.599 -10.017 1.00 84.75 249 GLU A C 1
ATOM 2023 O O . GLU A 1 249 ? 17.551 7.686 -10.819 1.00 84.75 249 GLU A O 1
ATOM 2028 N N . GLU A 1 250 ? 16.702 9.258 -9.482 1.00 80.81 250 GLU A N 1
ATOM 2029 C CA . GLU A 1 250 ? 15.294 8.932 -9.778 1.00 80.81 250 GLU A CA 1
ATOM 2030 C C . GLU A 1 250 ? 14.910 9.215 -11.244 1.00 80.81 250 GLU A C 1
ATOM 2032 O O . GLU A 1 250 ? 14.065 8.531 -11.827 1.00 80.81 250 GLU A O 1
ATOM 2037 N N . TYR A 1 251 ? 15.527 10.234 -11.843 1.00 81.75 251 TYR A N 1
ATOM 2038 C CA . TYR A 1 251 ? 15.252 10.663 -13.215 1.00 81.75 251 TYR A CA 1
ATOM 2039 C C . TYR A 1 251 ? 15.994 9.832 -14.272 1.00 81.75 251 TYR A C 1
ATOM 2041 O O . TYR A 1 251 ? 15.698 9.958 -15.461 1.00 81.75 251 TYR A O 1
ATOM 2049 N N . GLU A 1 252 ? 16.953 8.998 -13.864 1.00 89.12 252 GLU A N 1
ATOM 2050 C CA . GLU A 1 252 ? 17.698 8.124 -14.766 1.00 89.12 252 GLU A CA 1
ATOM 2051 C C . GLU A 1 252 ? 16.863 6.910 -15.179 1.00 89.12 252 GLU A C 1
ATOM 2053 O O . GLU A 1 252 ? 16.048 6.384 -14.415 1.00 89.12 252 GLU A O 1
ATOM 2058 N N . ASN A 1 253 ? 17.099 6.430 -16.401 1.00 90.75 253 ASN A N 1
ATOM 2059 C CA . ASN A 1 253 ? 16.458 5.211 -16.870 1.00 90.75 253 ASN A CA 1
ATOM 2060 C C . ASN A 1 253 ? 17.075 3.983 -16.190 1.00 90.75 253 ASN A C 1
ATOM 2062 O O . ASN A 1 253 ? 18.284 3.773 -16.205 1.00 90.75 253 ASN A O 1
ATOM 2066 N N . SER A 1 254 ? 16.206 3.151 -15.635 1.00 93.06 254 SER A N 1
ATOM 2067 C CA . SER A 1 254 ? 16.497 1.867 -15.027 1.00 93.06 254 SER A CA 1
ATOM 2068 C C . SER A 1 254 ? 16.410 0.765 -16.079 1.00 93.06 254 SER A C 1
ATOM 2070 O O . SER A 1 254 ? 15.320 0.301 -16.436 1.00 93.06 254 SER A O 1
ATOM 2072 N N . ASP A 1 255 ? 17.569 0.288 -16.533 1.00 88.94 255 ASP A N 1
ATOM 2073 C CA . ASP A 1 255 ? 17.657 -0.933 -17.345 1.00 88.94 255 ASP A CA 1
ATOM 2074 C C . ASP A 1 255 ? 17.089 -2.135 -16.588 1.00 88.94 255 ASP A C 1
ATOM 2076 O O . ASP A 1 255 ? 16.459 -3.024 -17.166 1.00 88.94 255 ASP A O 1
ATOM 2080 N N . ARG A 1 256 ? 17.247 -2.124 -15.262 1.00 91.56 256 ARG A N 1
ATOM 2081 C CA . ARG A 1 256 ? 16.746 -3.164 -14.374 1.00 91.56 256 ARG A CA 1
ATOM 2082 C C . ARG A 1 256 ? 15.226 -3.288 -14.454 1.00 91.56 256 ARG A C 1
ATOM 2084 O O . ARG A 1 256 ? 14.734 -4.385 -14.688 1.00 91.56 256 ARG A O 1
ATOM 2091 N N . LEU A 1 257 ? 14.477 -2.185 -14.371 1.00 93.44 257 LEU A N 1
ATOM 2092 C CA . LEU A 1 257 ? 13.014 -2.200 -14.517 1.00 93.44 257 LEU A CA 1
ATOM 2093 C C . LEU A 1 257 ? 12.578 -2.761 -15.881 1.00 93.44 257 LEU A C 1
ATOM 2095 O O . LEU A 1 257 ? 11.549 -3.437 -15.988 1.00 93.44 257 LEU A O 1
ATOM 2099 N N . MET A 1 258 ? 13.358 -2.504 -16.930 1.00 92.00 258 MET A N 1
ATOM 2100 C CA . MET A 1 258 ? 13.070 -3.033 -18.262 1.00 92.00 258 MET A CA 1
ATOM 2101 C C . MET A 1 258 ? 13.315 -4.542 -18.348 1.00 92.00 258 MET A C 1
ATOM 2103 O O . MET A 1 258 ? 12.474 -5.255 -18.898 1.00 92.00 258 MET A O 1
ATOM 2107 N N . GLN A 1 259 ? 14.407 -5.031 -17.756 1.00 90.25 259 GLN A N 1
ATOM 2108 C CA . GLN A 1 259 ? 14.823 -6.436 -17.805 1.00 90.25 259 GLN A CA 1
ATOM 2109 C C . GLN A 1 259 ? 14.070 -7.332 -16.812 1.00 90.25 259 GLN A C 1
ATOM 2111 O O . GLN A 1 259 ? 13.507 -8.349 -17.210 1.00 90.25 259 GLN A O 1
ATOM 2116 N N . SER A 1 260 ? 14.047 -6.971 -15.526 1.00 86.44 260 SER A N 1
ATOM 2117 C CA . SER A 1 260 ? 13.450 -7.787 -14.459 1.00 86.44 260 SER A CA 1
ATOM 2118 C C . SER A 1 260 ? 11.956 -7.538 -14.261 1.00 86.44 260 SER A C 1
ATOM 2120 O O . SER A 1 260 ? 11.286 -8.319 -13.590 1.00 86.44 260 SER A O 1
ATOM 2122 N N . GLY A 1 261 ? 11.420 -6.456 -14.832 1.00 89.00 261 GLY A N 1
ATOM 2123 C CA . GLY A 1 261 ? 10.025 -6.062 -14.653 1.00 89.00 261 GLY A CA 1
ATOM 2124 C C . GLY A 1 261 ? 9.718 -5.542 -13.246 1.00 89.00 261 GLY A C 1
ATOM 2125 O O . GLY A 1 261 ? 10.607 -5.356 -12.416 1.00 89.00 261 GLY A O 1
ATOM 2126 N N . TYR A 1 262 ? 8.432 -5.285 -12.996 1.00 91.50 262 TYR A N 1
ATOM 2127 C CA . TYR A 1 262 ? 7.960 -4.654 -11.761 1.00 91.50 262 TYR A CA 1
ATOM 2128 C C . TYR A 1 262 ? 8.149 -5.539 -10.517 1.00 91.50 262 TYR A C 1
ATOM 2130 O O . TYR A 1 262 ? 8.687 -5.079 -9.516 1.00 91.50 262 TYR A O 1
ATOM 2138 N N . GLU A 1 263 ? 7.765 -6.815 -10.599 1.00 89.38 263 GLU A N 1
ATOM 2139 C CA . GLU A 1 263 ? 7.648 -7.726 -9.444 1.00 89.38 263 GLU A CA 1
ATOM 2140 C C . GLU A 1 263 ? 8.975 -7.936 -8.702 1.00 89.38 263 GLU A C 1
ATOM 2142 O O . GLU A 1 263 ? 9.011 -7.973 -7.473 1.00 89.38 263 GLU A O 1
ATOM 2147 N N . SER A 1 264 ? 10.091 -8.015 -9.436 1.00 88.25 264 SER A N 1
ATOM 2148 C CA . SER A 1 264 ? 11.413 -8.150 -8.815 1.00 88.25 264 SER A CA 1
ATOM 2149 C C . SER A 1 264 ? 11.797 -6.921 -7.992 1.00 88.25 264 SER A C 1
ATOM 2151 O O . SER A 1 264 ? 12.459 -7.076 -6.968 1.00 88.25 264 SER A O 1
ATOM 2153 N N . LEU A 1 265 ? 11.432 -5.718 -8.446 1.00 91.12 265 LEU A N 1
ATOM 2154 C CA . LEU A 1 265 ? 11.713 -4.482 -7.716 1.00 91.12 265 LEU A CA 1
ATOM 2155 C C . LEU A 1 265 ? 10.791 -4.366 -6.503 1.00 91.12 265 LEU A C 1
ATOM 2157 O O . LEU A 1 265 ? 11.258 -4.002 -5.430 1.00 91.12 265 LEU A O 1
ATOM 2161 N N . GLU A 1 266 ? 9.511 -4.716 -6.650 1.00 90.50 266 GLU A N 1
ATOM 2162 C CA . GLU A 1 266 ? 8.540 -4.717 -5.548 1.00 90.50 266 GLU A CA 1
ATOM 2163 C C . GLU A 1 266 ? 8.991 -5.609 -4.394 1.00 90.50 266 GLU A C 1
ATOM 2165 O O . GLU A 1 266 ? 9.010 -5.161 -3.252 1.00 90.50 266 GLU A O 1
ATOM 2170 N N . TYR A 1 267 ? 9.442 -6.831 -4.688 1.00 88.69 267 TYR A N 1
ATOM 2171 C CA . TYR A 1 267 ? 9.945 -7.733 -3.655 1.00 88.69 267 TYR A CA 1
ATOM 2172 C C . TYR A 1 267 ? 11.119 -7.126 -2.874 1.00 88.69 267 TYR A C 1
ATOM 2174 O O . TYR A 1 267 ? 11.131 -7.169 -1.647 1.00 88.69 267 TYR A O 1
ATOM 2182 N N . GLU A 1 268 ? 12.099 -6.523 -3.554 1.00 89.25 268 GLU A N 1
ATOM 2183 C CA . GLU A 1 268 ? 13.231 -5.877 -2.873 1.00 89.25 268 GLU A CA 1
ATOM 2184 C C . GLU A 1 268 ? 12.805 -4.634 -2.080 1.00 89.25 268 GLU A C 1
ATOM 2186 O O . GLU A 1 268 ? 13.312 -4.407 -0.979 1.00 89.25 268 GLU A O 1
ATOM 2191 N N . LEU A 1 269 ? 11.844 -3.863 -2.599 1.00 90.38 269 LEU A N 1
ATOM 2192 C CA . LEU A 1 269 ? 11.260 -2.722 -1.895 1.00 90.38 269 LEU A CA 1
ATOM 2193 C C . LEU A 1 269 ? 10.560 -3.163 -0.610 1.00 90.38 269 LEU A C 1
ATOM 2195 O O . LEU A 1 269 ? 10.829 -2.574 0.430 1.00 90.38 269 LEU A O 1
ATOM 2199 N N . GLN A 1 270 ? 9.748 -4.223 -0.634 1.00 88.69 270 GLN A N 1
ATOM 2200 C CA . GLN A 1 270 ? 9.100 -4.757 0.571 1.00 88.69 270 GLN A CA 1
ATOM 2201 C C . GLN A 1 270 ? 10.116 -5.089 1.669 1.00 88.69 270 GLN A C 1
ATOM 2203 O O . GLN A 1 270 ? 9.896 -4.768 2.838 1.00 88.69 270 GLN A O 1
ATOM 2208 N N . GLN A 1 271 ? 11.245 -5.709 1.306 1.00 87.62 271 GLN A N 1
ATOM 2209 C CA . GLN A 1 271 ? 12.270 -6.058 2.290 1.00 87.62 271 GLN A CA 1
ATOM 2210 C C . GLN A 1 271 ? 12.973 -4.831 2.861 1.00 87.62 271 GLN A C 1
ATOM 2212 O O . GLN A 1 271 ? 13.217 -4.750 4.069 1.00 87.62 271 GLN A O 1
ATOM 2217 N N . TYR A 1 272 ? 13.275 -3.859 2.003 1.00 88.38 272 TYR A N 1
ATOM 2218 C CA . TYR A 1 272 ? 13.825 -2.581 2.427 1.00 88.38 272 TYR A CA 1
ATOM 2219 C C . TYR A 1 272 ? 12.854 -1.852 3.376 1.00 88.38 272 TYR A C 1
ATOM 2221 O O . TYR A 1 272 ? 13.247 -1.448 4.468 1.00 88.38 272 TYR A O 1
ATOM 2229 N N . GLU A 1 273 ? 11.573 -1.759 3.020 1.00 87.44 273 GLU A N 1
ATOM 2230 C CA . GLU A 1 273 ? 10.510 -1.114 3.803 1.00 87.44 273 GLU A CA 1
ATOM 2231 C C . GLU A 1 273 ? 10.309 -1.760 5.174 1.00 87.44 273 GLU A C 1
ATOM 2233 O O . GLU A 1 273 ? 10.196 -1.062 6.182 1.00 87.44 273 GLU A O 1
ATOM 2238 N N . LEU A 1 274 ? 10.324 -3.092 5.235 1.00 87.69 274 LEU A N 1
ATOM 2239 C CA . LEU A 1 274 ? 10.213 -3.844 6.480 1.00 87.69 274 LEU A CA 1
ATOM 2240 C C . LEU A 1 274 ? 11.341 -3.486 7.462 1.00 87.69 274 LEU A C 1
ATOM 2242 O O . LEU A 1 274 ? 11.093 -3.279 8.655 1.00 87.69 274 LEU A O 1
ATOM 2246 N N . ARG A 1 275 ? 12.577 -3.381 6.962 1.00 86.94 275 ARG A N 1
ATOM 2247 C CA . ARG A 1 275 ? 13.733 -2.946 7.755 1.00 86.94 275 ARG A CA 1
ATOM 2248 C C . ARG A 1 275 ? 13.577 -1.501 8.219 1.00 86.94 275 ARG A C 1
ATOM 2250 O O . ARG A 1 275 ? 13.804 -1.206 9.393 1.00 86.94 275 ARG A O 1
ATOM 2257 N N . GLU A 1 276 ? 13.198 -0.597 7.322 1.00 85.62 276 GLU A N 1
ATOM 2258 C CA . GLU A 1 276 ? 13.032 0.814 7.676 1.00 85.62 276 GLU A CA 1
ATOM 2259 C C . GLU A 1 276 ? 11.923 1.009 8.718 1.00 85.62 276 GLU A C 1
ATOM 2261 O O . GLU A 1 276 ? 12.096 1.772 9.670 1.00 85.62 276 GLU A O 1
ATOM 2266 N N . TYR A 1 277 ? 10.828 0.255 8.617 1.00 87.69 277 TYR A N 1
ATOM 2267 C CA . TYR A 1 277 ? 9.759 0.272 9.609 1.00 87.69 277 TYR A CA 1
ATOM 2268 C C . TYR A 1 277 ? 10.224 -0.257 10.976 1.00 87.69 277 TYR A C 1
ATOM 2270 O O . TYR A 1 277 ? 9.918 0.343 12.011 1.00 87.69 277 TYR A O 1
ATOM 2278 N N . TYR A 1 278 ? 11.029 -1.325 11.005 1.00 87.62 278 TYR A N 1
ATOM 2279 C CA . TYR A 1 278 ? 11.669 -1.801 12.235 1.00 87.62 278 TYR A CA 1
ATOM 2280 C C . TYR A 1 278 ? 12.553 -0.717 12.879 1.00 87.62 278 TYR A C 1
ATOM 2282 O O . TYR A 1 278 ? 12.443 -0.441 14.082 1.00 87.62 278 TYR A O 1
ATOM 2290 N N . TYR A 1 279 ? 13.402 -0.053 12.090 1.00 84.81 279 TYR A N 1
ATOM 2291 C CA . TYR A 1 279 ? 14.239 1.042 12.586 1.00 84.81 279 TYR A CA 1
ATOM 2292 C C . TYR A 1 279 ? 13.414 2.225 13.089 1.00 84.81 279 TYR A C 1
ATOM 2294 O O . TYR A 1 279 ? 13.719 2.787 14.141 1.00 84.81 279 TYR A O 1
ATOM 2302 N N . PHE A 1 280 ? 12.337 2.572 12.394 1.00 84.25 280 PHE A N 1
ATOM 2303 C CA . PHE A 1 280 ? 11.409 3.605 12.825 1.00 84.25 280 PHE A CA 1
ATOM 2304 C C . PHE A 1 280 ? 10.799 3.292 14.203 1.00 84.25 280 PHE A C 1
ATOM 2306 O O . PHE A 1 280 ? 10.902 4.110 15.121 1.00 84.25 280 PHE A O 1
ATOM 2313 N N . LEU A 1 281 ? 10.243 2.092 14.405 1.00 85.56 281 LEU A N 1
ATOM 2314 C CA . LEU A 1 281 ? 9.648 1.716 15.695 1.00 85.56 281 LEU A CA 1
ATOM 2315 C C . LEU A 1 281 ? 10.678 1.621 16.827 1.00 85.56 281 LEU A C 1
ATOM 2317 O O . LEU A 1 281 ? 10.397 2.036 17.953 1.00 85.56 281 LEU A O 1
ATOM 2321 N N . SER A 1 282 ? 11.871 1.087 16.549 1.00 83.56 282 SER A N 1
ATOM 2322 C CA . SER A 1 282 ? 12.943 1.006 17.552 1.00 83.56 282 SER A CA 1
ATOM 2323 C C . SER A 1 282 ? 13.394 2.388 18.031 1.00 83.56 282 SER A C 1
ATOM 2325 O O . SER A 1 282 ? 13.530 2.583 19.240 1.00 83.56 282 SER A O 1
ATOM 2327 N N . LYS A 1 283 ? 13.527 3.368 17.125 1.00 80.94 283 LYS A N 1
ATOM 2328 C CA . LYS A 1 283 ? 13.801 4.766 17.492 1.00 80.94 283 LYS A CA 1
ATOM 2329 C C . LYS A 1 283 ? 12.690 5.340 18.369 1.00 80.94 283 LYS A C 1
ATOM 2331 O O . LYS A 1 283 ? 12.978 5.907 19.418 1.00 80.94 283 LYS A O 1
ATOM 2336 N N . ILE A 1 284 ? 11.422 5.150 17.998 1.00 78.62 284 ILE A N 1
ATOM 2337 C CA . ILE A 1 284 ? 10.285 5.619 18.810 1.00 78.62 284 ILE A CA 1
ATOM 2338 C C . ILE A 1 284 ? 10.345 5.050 20.227 1.00 78.62 284 ILE A C 1
ATOM 2340 O O . ILE A 1 284 ? 10.197 5.794 21.195 1.00 78.62 284 ILE A O 1
ATOM 2344 N N . LYS A 1 285 ? 10.613 3.747 20.361 1.00 80.31 285 LYS A N 1
ATOM 2345 C CA . LYS A 1 285 ? 10.720 3.096 21.668 1.00 80.31 285 LYS A CA 1
ATOM 2346 C C . LYS A 1 285 ? 11.833 3.705 22.524 1.00 80.31 285 LYS A C 1
ATOM 2348 O O . LYS A 1 285 ? 11.596 3.935 23.701 1.00 80.31 285 LYS A O 1
ATOM 2353 N N . GLN A 1 286 ? 12.999 3.991 21.939 1.00 74.38 286 GLN A N 1
ATOM 2354 C CA . GLN A 1 286 ? 14.121 4.631 22.640 1.00 74.38 286 GLN A CA 1
ATOM 2355 C C . GLN A 1 286 ? 13.779 6.043 23.136 1.00 74.38 286 GLN A C 1
ATOM 2357 O O . GLN A 1 286 ? 14.182 6.425 24.230 1.00 74.38 286 GLN A O 1
ATOM 2362 N N . HIS A 1 287 ? 13.024 6.817 22.355 1.00 66.00 287 HIS A N 1
ATOM 2363 C CA . HIS A 1 287 ? 12.640 8.181 22.730 1.00 66.00 287 HIS A CA 1
ATOM 2364 C C . HIS A 1 287 ? 11.483 8.251 23.735 1.00 66.00 287 HIS A C 1
ATOM 2366 O O . HIS A 1 287 ? 11.353 9.254 24.429 1.00 66.00 287 HIS A O 1
ATOM 2372 N N . LEU A 1 288 ? 10.652 7.209 23.826 1.00 64.12 288 LEU A N 1
ATOM 2373 C CA . LEU A 1 288 ? 9.539 7.123 24.780 1.00 64.12 288 LEU A CA 1
ATOM 2374 C C . LEU A 1 288 ? 9.910 6.437 26.105 1.00 64.12 288 LEU A C 1
ATOM 2376 O O . LEU A 1 288 ? 9.100 6.437 27.024 1.00 64.12 288 LEU A O 1
ATOM 2380 N N . SER A 1 289 ? 11.097 5.833 26.214 1.00 52.53 289 SER A N 1
ATOM 2381 C CA . SER A 1 289 ? 11.552 5.106 27.408 1.00 52.53 289 SER A CA 1
ATOM 2382 C C . SER A 1 289 ? 12.306 5.966 28.436 1.00 52.53 289 SER A C 1
ATOM 2384 O O . SER A 1 289 ? 13.162 5.431 29.139 1.00 52.53 289 SER A O 1
ATOM 2386 N N . PHE A 1 290 ? 12.018 7.270 28.509 1.00 38.12 290 PHE A N 1
ATOM 2387 C CA . PHE A 1 290 ? 12.557 8.182 29.529 1.00 38.12 290 PHE A CA 1
ATOM 2388 C C . PHE A 1 290 ? 11.581 8.370 30.690 1.00 38.12 290 PHE A C 1
ATOM 2390 O O . PHE A 1 290 ? 10.386 8.621 30.415 1.00 38.12 290 PHE A O 1
#

Radius of gyration: 25.12 Å; chains: 1; bounding box: 81×52×60 Å

Sequence (290 aa):
MLDLIKENSVLVSVISLCVATLSLTLNKKTSRMTSYNSRGNYIVYFSKISGLKKFFTSSGFSVKIYNSALSDIIELDHKIHITPLLGGIRRAQIFDGLENRNNLGISKTIYPAFKRARKIKFPRRYAHDDLYSFHSSPFFAWFSASGKHAASANPVDRKLNRYHSYIEITDYSGHSEIWYFSFSLHLSNLDTDFVKSDNWKRLRADELSHFKYYRFADFTVLAPVDLYKNLATALTPQKPLSEIRGCNEEYENSDRLMQSGYESLEYELQQYELREYYYFLSKIKQHLSF

Secondary structure (DSSP, 8-state):
-HHHHHHHHHHHHHHHHHHHHHHHHHHHHHHHHHHTTSPPEEEEEEEE--HHHHHHS----EEESSSSTT--EEE-SEEEEEEEEES-EEEEEEE--SS-TT--S------------------TTTTT--------PPBPPSEEEEE--TT-SSS-SEEEEEEEEEEEEEETTS-EEEEEEEEEEEEE--HHHHHH-TT-EEPPTTS--S-SEEEEEEEEEE-GGGGTTTHHHHHSPPPPHHHHHTSSSTTSB-HHHHHHHHHHHHHHHHHHHHHHHHHHHHHHHHHH--

pLDDT: mean 75.69, std 17.53, range [27.38, 95.19]

Foldseek 3Di:
DVVVVVVVVVVVVVVVVVVVVVVVVVCVVVQQVVLLQDDWDKDKDKDFADPVNPVVDDFAAWAFPAPDPPGFIGTDRIDIFIFIPTFAFPAKEKDADDPCPPDPDDPPPVDPPPPDDDVPPPDPPRRGPRDHDDDNYYFYFPAKAFADDPPDPAPTFKMKGKTKIWMWTAGSNGDIWIKIKMKIKIFGQDVVVVVVDPFKDADDPPRPDSTGIIGIGDIDIGTPVCLVVCVVLLPDDADPSCVLSCHDDNSDHRPCCVPVNDPSSSVSVVSVVSNSVVVVVVVVCVVPVD